Protein AF-A0A8S4GTN6-F1 (afdb_monomer_lite)

Foldseek 3Di:
DLVVLVVVLVVLLVVLVVLVCQCVDPDVVSVVVSLVVLCVQCVPPVSVVVLVVLLVVLVVLLVVLVVVLVVLVVVLVVQDPDPVSVVVSVVSVVVSVSSVVSNVSSVSSNVSSVVSSVSSVVVVVVVVVVVVVVVVVVVVVVVVVVVVVVVVVLVVPDDDDPPPVSVVVVVVVVVVVVVPDDPPVVVVVVVVVVVVVVVVVVVVVVVVVVVVVVVVVVVVVVVVVVVVVVVVVVVVVVVVVVVCVVVVHPPPDDDDD

pLDDT: mean 75.42, std 13.6, range [33.75, 91.38]

Sequence (257 aa):
MVNVVLAPLLGLLTAEGLLAALLCAPIRPLQNLAADFVRGWSRGALGRTVLMMLLGALFVVFVASMYEGSTVRSKAQQTPDTDEGRREALMLLQQEIGIEQGAILSAAAMVMSVVVYSYAGCVRDGRGLRQDVRQLKAERDKLVSELTSSKKSGARAAPNGTAKDGADKAGGFLNSLIGSKAPDDTVKGLKKELEDAKVEKEKAAKSKAQARAEVEAMRSQTKNLASEYDRLLAENSRLIKEIAEIRGTPPADKKGQ

Secondary structure (DSSP, 8-state):
-HHHHHHHHHHHHHHHHHHHHHHH-S-HHHHHHHHHHHHHHHHSHHHHHHHHHHHHHHHHHHHHHHHHHHHHHHHHHHS-SSHHHHHHHHHHHHHHHHHHHHHHHHHHHHHHHHHHHHHHHHHHHHHHHHHHHHHHHHHHHHHHHHHHHHHHHHHTS--S--TTHHHHHHHHHHHHHHHSSS-HHHHHHHHHHHHHHHHHHHHHHHHHHHHHHHHHHHHHHHHHHHHHHHHHHHHHHHHHHHHHHHTTPPP------

Structure (mmCIF, N/CA/C/O backbone):
data_AF-A0A8S4GTN6-F1
#
_entry.id   AF-A0A8S4GTN6-F1
#
loop_
_atom_site.group_PDB
_atom_site.id
_atom_site.type_symbol
_atom_site.label_atom_id
_atom_site.label_alt_id
_atom_site.label_comp_id
_atom_site.label_asym_id
_atom_site.label_entity_id
_atom_site.label_seq_id
_atom_site.pdbx_PDB_ins_code
_atom_site.Cartn_x
_atom_site.Cartn_y
_atom_site.Cartn_z
_atom_site.occupancy
_atom_site.B_iso_or_equiv
_atom_site.auth_seq_id
_atom_site.auth_comp_id
_atom_site.auth_asym_id
_atom_site.auth_atom_id
_atom_site.pdbx_PDB_model_num
ATOM 1 N N . MET A 1 1 ? -1.621 -3.546 27.941 1.00 52.03 1 MET A N 1
ATOM 2 C CA . MET A 1 1 ? -1.036 -4.054 26.677 1.00 52.03 1 MET A CA 1
ATOM 3 C C . MET A 1 1 ? -1.182 -3.085 25.507 1.00 52.03 1 MET A C 1
ATOM 5 O O . MET A 1 1 ? -0.234 -2.989 24.742 1.00 52.03 1 MET A O 1
ATOM 9 N N . VAL A 1 2 ? -2.284 -2.329 25.396 1.00 55.94 2 VAL A N 1
ATOM 10 C CA . VAL A 1 2 ? -2.544 -1.386 24.283 1.00 55.94 2 VAL A CA 1
ATOM 11 C C . VAL A 1 2 ? -1.349 -0.465 23.973 1.00 55.94 2 VAL A C 1
ATOM 13 O O . VAL A 1 2 ? -0.891 -0.430 22.837 1.00 55.94 2 VAL A O 1
ATOM 16 N N . ASN A 1 3 ? -0.735 0.163 24.984 1.00 61.78 3 ASN A N 1
ATOM 17 C CA . ASN A 1 3 ? 0.416 1.061 24.776 1.00 61.78 3 ASN A CA 1
ATOM 18 C C . ASN A 1 3 ? 1.683 0.374 24.230 1.00 61.78 3 ASN A C 1
ATOM 20 O O . ASN A 1 3 ? 2.492 1.028 23.578 1.00 61.78 3 ASN A O 1
ATOM 24 N N . VAL A 1 4 ? 1.861 -0.930 24.475 1.00 73.50 4 VAL A N 1
ATOM 25 C CA . VAL A 1 4 ? 3.057 -1.677 24.037 1.00 73.50 4 VAL A CA 1
ATOM 26 C C . VAL A 1 4 ? 2.996 -1.984 22.539 1.00 73.50 4 VAL A C 1
ATOM 28 O O . VAL A 1 4 ? 4.030 -2.031 21.883 1.00 73.50 4 VAL A O 1
ATOM 31 N N . VAL A 1 5 ? 1.790 -2.143 21.985 1.00 72.38 5 VAL A N 1
ATOM 32 C CA . VAL A 1 5 ? 1.572 -2.414 20.554 1.00 72.38 5 VAL A CA 1
ATOM 33 C C . VAL A 1 5 ? 1.380 -1.115 19.762 1.00 72.38 5 VAL A C 1
ATOM 35 O O . VAL A 1 5 ? 1.795 -1.028 18.608 1.00 72.38 5 VAL A O 1
ATOM 38 N N . LEU A 1 6 ? 0.826 -0.069 20.383 1.00 76.88 6 LEU A N 1
ATOM 39 C CA . LEU A 1 6 ? 0.569 1.206 19.708 1.00 76.88 6 LEU A CA 1
ATOM 40 C C . LEU A 1 6 ? 1.859 1.923 19.278 1.00 76.88 6 LEU A C 1
ATOM 42 O O . LEU A 1 6 ? 1.954 2.405 18.152 1.00 76.88 6 LEU A O 1
ATOM 46 N N . ALA A 1 7 ? 2.861 1.978 20.160 1.00 81.81 7 ALA A N 1
ATOM 47 C CA . ALA A 1 7 ? 4.128 2.660 19.895 1.00 81.81 7 ALA A CA 1
ATOM 48 C C . ALA A 1 7 ? 4.883 2.112 18.662 1.00 81.81 7 ALA A C 1
ATOM 50 O O . ALA A 1 7 ? 5.259 2.914 17.803 1.00 81.81 7 ALA A O 1
ATOM 51 N N . PRO A 1 8 ? 5.082 0.786 18.501 1.00 81.44 8 PRO A N 1
ATOM 52 C CA . PRO A 1 8 ? 5.719 0.249 17.302 1.00 81.44 8 PRO A CA 1
ATOM 53 C C . PRO A 1 8 ? 4.868 0.424 16.038 1.00 81.44 8 PRO A C 1
ATOM 55 O O . PRO A 1 8 ? 5.439 0.668 14.978 1.00 81.44 8 PRO A O 1
ATOM 58 N N . LEU A 1 9 ? 3.531 0.375 16.126 1.00 80.00 9 LEU A N 1
ATOM 59 C CA . LEU A 1 9 ? 2.653 0.657 14.980 1.00 80.00 9 LEU A CA 1
ATOM 60 C C . LEU A 1 9 ? 2.787 2.108 14.500 1.00 80.00 9 LEU A C 1
ATOM 62 O O . LEU A 1 9 ? 2.924 2.346 13.304 1.00 80.00 9 LEU A O 1
ATOM 66 N N . LEU A 1 10 ? 2.812 3.071 15.423 1.00 83.38 10 LEU A N 1
ATOM 67 C CA . LEU A 1 10 ? 3.075 4.482 15.120 1.00 83.38 10 LEU A CA 1
ATOM 68 C C . LEU A 1 10 ? 4.469 4.681 14.511 1.00 83.38 10 LEU A C 1
ATOM 70 O O . LEU A 1 10 ? 4.619 5.399 13.521 1.00 83.38 10 LEU A O 1
ATOM 74 N N . GLY A 1 11 ? 5.486 4.014 15.062 1.00 83.50 11 GLY A N 1
ATOM 75 C CA . GLY A 1 11 ? 6.841 4.010 14.505 1.00 83.50 11 GLY A CA 1
ATOM 76 C C . GLY A 1 11 ? 6.885 3.479 13.069 1.00 83.50 11 GLY A C 1
ATOM 77 O O . GLY A 1 11 ? 7.499 4.091 12.198 1.00 83.50 11 GLY A O 1
ATOM 78 N N . LEU A 1 12 ? 6.175 2.384 12.794 1.00 85.00 12 LEU A N 1
ATOM 79 C CA . LEU A 1 12 ? 6.075 1.823 11.449 1.00 85.00 12 LEU A CA 1
ATOM 80 C C . LEU A 1 12 ? 5.345 2.780 10.495 1.00 85.00 12 LEU A C 1
ATOM 82 O O . LEU A 1 12 ? 5.858 3.085 9.422 1.00 85.00 12 LEU A O 1
ATOM 86 N N . LEU A 1 13 ? 4.195 3.317 10.911 1.00 84.00 13 LEU A N 1
ATOM 87 C CA . LEU A 1 13 ? 3.380 4.221 10.097 1.00 84.00 13 LEU A CA 1
ATOM 88 C C . LEU A 1 13 ? 4.129 5.517 9.756 1.00 84.00 13 LEU A C 1
ATOM 90 O O . LEU A 1 13 ? 4.055 6.011 8.634 1.00 84.00 13 LEU A O 1
ATOM 94 N N . THR A 1 14 ? 4.874 6.071 10.715 1.00 85.31 14 THR A N 1
ATOM 95 C CA . THR A 1 14 ? 5.706 7.265 10.499 1.00 85.31 14 THR A CA 1
ATOM 96 C C . THR A 1 14 ? 6.876 6.986 9.562 1.00 85.31 14 THR A C 1
ATOM 98 O O . THR A 1 14 ? 7.144 7.800 8.678 1.00 85.31 14 THR A O 1
ATOM 101 N N . ALA A 1 15 ? 7.532 5.830 9.691 1.00 84.69 15 ALA A N 1
ATOM 102 C CA . ALA A 1 15 ? 8.582 5.416 8.767 1.00 84.69 15 ALA A CA 1
ATOM 103 C C . ALA A 1 15 ? 8.038 5.241 7.339 1.00 84.69 15 ALA A C 1
ATOM 105 O O . ALA A 1 15 ? 8.636 5.740 6.385 1.00 84.69 15 ALA A O 1
ATOM 106 N N . GLU A 1 16 ? 6.879 4.600 7.185 1.00 84.44 16 GLU A N 1
ATOM 107 C CA . GLU A 1 16 ? 6.213 4.433 5.890 1.00 84.44 16 GLU A CA 1
ATOM 108 C C . GLU A 1 16 ? 5.729 5.757 5.302 1.00 84.44 16 GLU A C 1
ATOM 110 O O . GLU A 1 16 ? 5.913 6.005 4.111 1.00 84.44 16 GLU A O 1
ATOM 115 N N . GLY A 1 17 ? 5.169 6.638 6.132 1.00 82.06 17 GLY A N 1
ATOM 116 C CA . GLY A 1 17 ? 4.760 7.982 5.738 1.00 82.06 17 GLY A CA 1
ATOM 117 C C . GLY A 1 17 ? 5.939 8.826 5.255 1.00 82.06 17 GLY A C 1
ATOM 118 O O . GLY A 1 17 ? 5.843 9.484 4.218 1.00 82.06 17 GLY A O 1
ATOM 119 N N . LEU A 1 18 ? 7.083 8.756 5.943 1.00 87.19 18 LEU A N 1
ATOM 120 C CA . LEU A 1 18 ? 8.318 9.414 5.514 1.00 87.19 18 LEU A CA 1
ATOM 121 C C . LEU A 1 18 ? 8.809 8.848 4.174 1.00 87.19 18 LEU A C 1
ATOM 123 O O . LEU A 1 18 ? 9.184 9.603 3.276 1.00 87.19 18 LEU A O 1
ATOM 127 N N . LEU A 1 19 ? 8.764 7.525 4.009 1.00 85.56 19 LEU A N 1
ATOM 128 C CA . LEU A 1 19 ? 9.149 6.862 2.765 1.00 85.56 19 LEU A CA 1
ATOM 129 C C . LEU A 1 19 ? 8.240 7.271 1.596 1.00 85.56 19 LEU A C 1
ATOM 131 O O . LEU A 1 19 ? 8.728 7.570 0.506 1.00 85.56 19 LEU A O 1
ATOM 135 N N . ALA A 1 20 ? 6.928 7.334 1.831 1.00 83.38 20 ALA A N 1
ATOM 136 C CA . ALA A 1 20 ? 5.941 7.802 0.866 1.00 83.38 20 ALA A CA 1
ATOM 137 C C . ALA A 1 20 ? 6.193 9.267 0.480 1.00 83.38 20 ALA A C 1
ATOM 139 O O . ALA A 1 20 ? 6.218 9.601 -0.705 1.00 83.38 20 ALA A O 1
ATOM 140 N N . ALA A 1 21 ? 6.460 10.134 1.461 1.00 84.25 21 ALA A N 1
ATOM 141 C CA . ALA A 1 21 ? 6.789 11.535 1.222 1.00 84.25 21 ALA A CA 1
ATOM 142 C C . ALA A 1 21 ? 8.065 11.688 0.377 1.00 84.25 21 ALA A C 1
ATOM 144 O O . ALA A 1 21 ? 8.090 12.483 -0.564 1.00 84.25 21 ALA A O 1
ATOM 145 N N . LEU A 1 22 ? 9.101 10.886 0.647 1.00 85.44 22 LEU A N 1
ATOM 146 C CA . LEU A 1 22 ? 10.336 10.870 -0.145 1.00 85.44 22 LEU A CA 1
ATOM 147 C C . LEU A 1 22 ? 10.109 10.371 -1.579 1.00 85.44 22 LEU A C 1
ATOM 149 O O . LEU A 1 22 ? 10.699 10.910 -2.516 1.00 85.44 22 LEU A O 1
ATOM 153 N N . LEU A 1 23 ? 9.232 9.383 -1.776 1.00 82.25 23 LEU A N 1
ATOM 154 C CA . LEU A 1 23 ? 8.839 8.902 -3.105 1.00 82.25 23 LEU A CA 1
ATOM 155 C C . LEU A 1 23 ? 8.025 9.948 -3.887 1.00 82.25 23 LEU A C 1
ATOM 157 O O . LEU A 1 23 ? 8.138 10.034 -5.113 1.00 82.25 23 LEU A O 1
ATOM 161 N N . CYS A 1 24 ? 7.242 10.774 -3.196 1.00 82.88 24 CYS A N 1
ATOM 162 C CA . CYS A 1 24 ? 6.468 11.867 -3.787 1.00 82.88 24 CYS A CA 1
ATOM 163 C C . CYS A 1 24 ? 7.260 13.179 -3.932 1.00 82.88 24 CYS A C 1
ATOM 165 O O . CYS A 1 24 ? 6.777 14.108 -4.578 1.00 82.88 24 CYS A O 1
ATOM 167 N N . ALA A 1 25 ? 8.470 13.272 -3.370 1.00 84.88 25 ALA A N 1
ATOM 168 C CA . ALA A 1 25 ? 9.257 14.500 -3.379 1.00 84.88 25 ALA A CA 1
ATOM 169 C C . ALA A 1 25 ? 9.591 14.955 -4.815 1.00 84.88 25 ALA A C 1
ATOM 171 O O . ALA A 1 25 ? 10.021 14.143 -5.627 1.00 84.88 25 ALA A O 1
ATOM 172 N N . PRO A 1 26 ? 9.514 16.254 -5.153 1.00 80.44 26 PRO A N 1
ATOM 173 C CA . PRO A 1 26 ? 9.811 16.741 -6.508 1.00 80.44 26 PRO A CA 1
ATOM 174 C C . PRO A 1 26 ? 11.299 16.614 -6.897 1.00 80.44 26 PRO A C 1
ATOM 176 O O . PRO A 1 26 ? 11.686 16.838 -8.047 1.00 80.44 26 PRO A O 1
ATOM 179 N N . ILE A 1 27 ? 12.155 16.251 -5.940 1.00 87.88 27 ILE A N 1
ATOM 180 C CA . ILE A 1 27 ? 13.602 16.152 -6.088 1.00 87.88 27 ILE A CA 1
ATOM 181 C C . ILE A 1 27 ? 13.970 14.722 -6.513 1.00 87.88 27 ILE A C 1
ATOM 183 O O . ILE A 1 27 ? 14.009 13.796 -5.703 1.00 87.88 27 ILE A O 1
ATOM 187 N N . ARG A 1 28 ? 14.308 14.549 -7.798 1.00 80.31 28 ARG A N 1
ATOM 188 C CA . ARG A 1 28 ? 14.682 13.253 -8.405 1.00 80.31 28 ARG A CA 1
ATOM 189 C C . ARG A 1 28 ? 15.718 12.426 -7.621 1.00 80.31 28 ARG A C 1
ATOM 191 O O . ARG A 1 28 ? 15.509 11.220 -7.515 1.00 80.31 28 ARG A O 1
ATOM 198 N N . PRO A 1 29 ? 16.829 12.984 -7.093 1.00 84.25 29 PRO A N 1
ATOM 199 C CA . PRO A 1 29 ? 17.787 12.175 -6.338 1.00 84.25 29 PRO A CA 1
ATOM 200 C C . PRO A 1 29 ? 17.199 11.605 -5.039 1.00 84.25 29 PRO A C 1
ATOM 202 O O . PRO A 1 29 ? 17.502 10.463 -4.709 1.00 84.25 29 PRO A O 1
ATOM 205 N N . LEU A 1 30 ? 16.305 12.333 -4.359 1.00 81.38 30 LEU A N 1
ATOM 206 C CA . LEU A 1 30 ? 15.612 11.832 -3.166 1.00 81.38 30 LEU A CA 1
ATOM 207 C C . LEU A 1 30 ? 14.620 10.717 -3.519 1.00 81.38 30 LEU A C 1
ATOM 209 O O . LEU A 1 30 ? 14.621 9.673 -2.869 1.00 81.38 30 LEU A O 1
ATOM 213 N N . GLN A 1 31 ? 13.860 10.878 -4.606 1.00 83.06 31 GLN A N 1
ATOM 214 C CA . GLN A 1 31 ? 12.983 9.814 -5.110 1.00 83.06 31 GLN A CA 1
ATOM 215 C C . GLN A 1 31 ? 13.768 8.553 -5.490 1.00 83.06 31 GLN A C 1
ATOM 217 O O . GLN A 1 31 ? 13.315 7.437 -5.243 1.00 83.06 31 GLN A O 1
ATOM 222 N N . ASN A 1 32 ? 14.952 8.719 -6.092 1.00 80.81 32 ASN A N 1
ATOM 223 C CA . ASN A 1 32 ? 15.814 7.602 -6.470 1.00 80.81 32 ASN A CA 1
ATOM 224 C C . ASN A 1 32 ? 16.337 6.860 -5.240 1.00 80.81 32 ASN A C 1
ATOM 226 O O . ASN A 1 32 ? 16.242 5.637 -5.205 1.00 80.81 32 ASN A O 1
ATOM 230 N N . LEU A 1 33 ? 16.822 7.593 -4.234 1.00 83.44 33 LEU A N 1
ATOM 231 C CA . LEU A 1 33 ? 17.287 7.022 -2.973 1.00 83.44 33 LEU A CA 1
ATOM 232 C C . LEU A 1 33 ? 16.178 6.194 -2.306 1.00 83.44 33 LEU A C 1
ATOM 234 O O . LEU A 1 33 ? 16.406 5.046 -1.934 1.00 83.44 33 LEU A O 1
ATOM 238 N N . ALA A 1 34 ? 14.964 6.744 -2.224 1.00 83.94 34 ALA A N 1
ATOM 239 C CA . ALA A 1 34 ? 13.820 6.053 -1.640 1.00 83.94 34 ALA A CA 1
ATOM 240 C C . ALA A 1 34 ? 13.423 4.802 -2.443 1.00 83.94 34 ALA A C 1
ATOM 242 O O . ALA A 1 34 ? 13.233 3.729 -1.872 1.00 83.94 34 ALA A O 1
ATOM 243 N N . ALA A 1 35 ? 13.358 4.900 -3.774 1.00 81.56 35 ALA A N 1
ATOM 244 C CA . ALA A 1 35 ? 13.025 3.763 -4.630 1.00 81.56 35 ALA A CA 1
ATOM 245 C C . ALA A 1 35 ? 14.087 2.649 -4.573 1.00 81.56 35 ALA A C 1
ATOM 247 O O . ALA A 1 35 ? 13.748 1.465 -4.633 1.00 81.56 35 ALA A O 1
ATOM 248 N N . ASP A 1 36 ? 15.365 3.009 -4.458 1.00 82.75 36 ASP A N 1
ATOM 249 C CA . ASP A 1 36 ? 16.460 2.046 -4.375 1.00 82.75 36 ASP A CA 1
ATOM 250 C C . ASP A 1 36 ? 16.541 1.404 -2.981 1.00 82.75 36 ASP A C 1
ATOM 252 O O . ASP A 1 36 ? 16.781 0.199 -2.892 1.00 82.75 36 ASP A O 1
ATOM 256 N N . PHE A 1 37 ? 16.221 2.145 -1.914 1.00 83.56 37 PHE A N 1
ATOM 257 C CA . PHE A 1 37 ? 16.056 1.605 -0.561 1.00 83.56 37 PHE A CA 1
ATOM 258 C C . PHE A 1 37 ? 14.923 0.568 -0.497 1.00 83.56 37 PHE A C 1
ATOM 260 O O . PHE A 1 37 ? 15.150 -0.577 -0.099 1.00 83.56 37 PHE A O 1
ATOM 267 N N . VAL A 1 38 ? 13.727 0.915 -0.997 1.00 82.38 38 VAL A N 1
ATOM 268 C CA . VAL A 1 38 ? 12.582 -0.016 -1.081 1.00 82.38 38 VAL A CA 1
ATOM 269 C C . VAL A 1 38 ? 12.935 -1.252 -1.905 1.00 82.38 38 VAL A C 1
ATOM 271 O O . VAL A 1 38 ? 12.502 -2.363 -1.599 1.00 82.38 38 VAL A O 1
ATOM 274 N N . ARG A 1 39 ? 13.749 -1.098 -2.954 1.00 74.06 39 ARG A N 1
ATOM 275 C CA . ARG A 1 39 ? 14.211 -2.216 -3.782 1.00 74.06 39 ARG A CA 1
ATOM 276 C C . ARG A 1 39 ? 15.196 -3.121 -3.045 1.00 74.06 39 ARG A C 1
ATOM 278 O O . ARG A 1 39 ? 15.062 -4.340 -3.151 1.00 74.06 39 ARG A O 1
ATOM 285 N N . GLY A 1 40 ? 16.182 -2.539 -2.362 1.00 76.44 40 GLY A N 1
ATOM 286 C CA . GLY A 1 40 ? 17.160 -3.282 -1.565 1.00 76.44 40 GLY A CA 1
ATOM 287 C C . GLY A 1 40 ? 16.459 -4.188 -0.559 1.00 76.44 40 GLY A C 1
ATOM 288 O O . GLY A 1 40 ? 16.823 -5.352 -0.413 1.00 76.44 40 GLY A O 1
ATOM 289 N N . TRP A 1 41 ? 15.364 -3.688 0.012 1.00 76.19 41 TRP A N 1
ATOM 290 C CA . TRP A 1 41 ? 14.503 -4.451 0.900 1.00 76.19 41 TRP A CA 1
ATOM 291 C C . TRP A 1 41 ? 13.625 -5.476 0.152 1.00 76.19 41 TRP A C 1
ATOM 293 O O . TRP A 1 41 ? 13.680 -6.666 0.422 1.00 76.19 41 TRP A O 1
ATOM 303 N N . SER A 1 42 ? 12.844 -5.072 -0.852 1.00 70.38 42 SER A N 1
ATOM 304 C CA . SER A 1 42 ? 11.805 -5.930 -1.465 1.00 70.38 42 SER A CA 1
ATOM 305 C C . SER A 1 42 ? 12.291 -7.033 -2.415 1.00 70.38 42 SER A C 1
ATOM 307 O O . SER A 1 42 ? 11.566 -8.008 -2.638 1.00 70.38 42 SER A O 1
ATOM 309 N N . ARG A 1 43 ? 13.475 -6.896 -3.034 1.00 70.31 43 ARG A N 1
ATOM 310 C CA . ARG A 1 43 ? 13.984 -7.887 -4.009 1.00 70.31 43 ARG A CA 1
ATOM 311 C C . ARG A 1 43 ? 14.822 -8.996 -3.390 1.00 70.31 43 ARG A C 1
ATOM 313 O O . ARG A 1 43 ? 14.949 -10.047 -4.014 1.00 70.31 43 ARG A O 1
ATOM 320 N N . GLY A 1 44 ? 15.380 -8.787 -2.201 1.00 79.00 44 GLY A N 1
ATOM 321 C CA . GLY A 1 44 ? 16.016 -9.873 -1.467 1.00 79.00 44 GLY A CA 1
ATOM 322 C C . GLY A 1 44 ? 14.964 -10.908 -1.073 1.00 79.00 44 GLY A C 1
ATOM 323 O O . GLY A 1 44 ? 13.901 -10.537 -0.578 1.00 79.00 44 GLY A O 1
ATOM 324 N N . ALA A 1 45 ? 15.254 -12.200 -1.255 1.00 78.31 45 ALA A N 1
ATOM 325 C CA . ALA A 1 45 ? 14.392 -13.271 -0.741 1.00 78.31 45 ALA A CA 1
ATOM 326 C C . ALA A 1 45 ? 14.100 -13.064 0.759 1.00 78.31 45 ALA A C 1
ATOM 328 O O . ALA A 1 45 ? 12.964 -13.212 1.204 1.00 78.31 45 ALA A O 1
ATOM 329 N N . LEU A 1 46 ? 15.111 -12.593 1.498 1.00 81.62 46 LEU A N 1
ATOM 330 C CA . LEU A 1 46 ? 14.994 -12.162 2.888 1.00 81.62 46 LEU A CA 1
ATOM 331 C C . LEU A 1 46 ? 13.993 -11.020 3.074 1.00 81.62 46 LEU A C 1
ATOM 333 O O . LEU A 1 46 ? 13.046 -11.177 3.833 1.00 81.62 46 LEU A O 1
ATOM 337 N N . GLY A 1 47 ? 14.141 -9.891 2.382 1.00 80.56 47 GLY A N 1
ATOM 338 C CA . GLY A 1 47 ? 13.281 -8.740 2.660 1.00 80.56 47 GLY A CA 1
ATOM 339 C C . GLY A 1 47 ? 11.849 -8.882 2.131 1.00 80.56 47 GLY A C 1
ATOM 340 O O . GLY A 1 47 ? 10.930 -8.349 2.748 1.00 80.56 47 GLY A O 1
ATOM 341 N N . ARG A 1 48 ? 11.606 -9.702 1.096 1.00 82.56 48 ARG A N 1
ATOM 342 C CA . ARG A 1 48 ? 10.241 -10.143 0.752 1.00 82.56 48 ARG A CA 1
ATOM 343 C C . ARG A 1 48 ? 9.631 -10.995 1.865 1.00 82.56 48 ARG A C 1
ATOM 345 O O . ARG A 1 48 ? 8.468 -10.801 2.200 1.00 82.56 48 ARG A O 1
ATOM 352 N N . THR A 1 49 ? 10.408 -11.913 2.439 1.00 85.31 49 THR A N 1
ATOM 353 C CA . THR A 1 49 ? 9.953 -12.751 3.559 1.00 85.31 49 THR A CA 1
ATOM 354 C C . THR A 1 49 ? 9.648 -11.895 4.785 1.00 85.31 49 THR A C 1
ATOM 356 O O . THR A 1 49 ? 8.584 -12.043 5.371 1.00 85.31 49 THR A O 1
ATOM 359 N N . VAL A 1 50 ? 10.522 -10.939 5.118 1.00 84.62 50 VAL A N 1
ATOM 360 C CA . VAL A 1 50 ? 10.310 -9.984 6.217 1.00 84.62 50 VAL A CA 1
ATOM 361 C C . VAL A 1 50 ? 9.064 -9.136 5.975 1.00 84.62 50 VAL A C 1
ATOM 363 O O . VAL A 1 50 ? 8.255 -8.992 6.881 1.00 84.62 50 VAL A O 1
ATOM 366 N N . LEU A 1 51 ? 8.860 -8.617 4.759 1.00 85.06 51 LEU A N 1
ATOM 367 C CA . LEU A 1 51 ? 7.661 -7.847 4.423 1.00 85.06 51 LEU A CA 1
ATOM 368 C C . LEU A 1 51 ? 6.383 -8.679 4.592 1.00 85.06 51 LEU A C 1
ATOM 370 O O . LEU A 1 51 ? 5.424 -8.210 5.195 1.00 85.06 51 LEU A O 1
ATOM 374 N N . MET A 1 52 ? 6.374 -9.916 4.092 1.00 86.31 52 MET A N 1
ATOM 375 C CA . MET A 1 52 ? 5.223 -10.814 4.225 1.00 86.31 52 MET A CA 1
ATOM 376 C C . MET A 1 52 ? 4.984 -11.232 5.678 1.00 86.31 52 MET A C 1
ATOM 378 O O . MET A 1 52 ? 3.835 -11.315 6.099 1.00 86.31 52 MET A O 1
ATOM 382 N N . MET A 1 53 ? 6.045 -11.440 6.465 1.00 88.62 53 MET A N 1
ATOM 383 C CA . MET A 1 53 ? 5.932 -11.680 7.906 1.00 88.62 53 MET A CA 1
ATOM 384 C C . MET A 1 53 ? 5.363 -10.466 8.639 1.00 88.62 53 MET A C 1
ATOM 386 O O . MET A 1 53 ? 4.492 -10.640 9.483 1.00 88.62 53 MET A O 1
ATOM 390 N N . LEU A 1 54 ? 5.811 -9.251 8.312 1.00 86.81 54 LEU A N 1
ATOM 391 C CA . LEU A 1 54 ? 5.282 -8.021 8.904 1.00 86.81 54 LEU A CA 1
ATOM 392 C C . LEU A 1 54 ? 3.808 -7.823 8.543 1.00 86.81 54 LEU A C 1
ATOM 394 O O . LEU A 1 54 ? 3.006 -7.572 9.433 1.00 86.81 54 LEU A O 1
ATOM 398 N N . LEU A 1 55 ? 3.431 -8.010 7.275 1.00 88.62 55 LEU A N 1
ATOM 399 C CA . LEU A 1 55 ? 2.030 -7.961 6.841 1.00 88.62 55 LEU A CA 1
ATOM 400 C C . LEU A 1 55 ? 1.183 -9.031 7.538 1.00 88.62 55 LEU A C 1
ATOM 402 O O . LEU A 1 55 ? 0.090 -8.733 8.008 1.00 88.62 55 LEU A O 1
ATOM 406 N N . GLY A 1 56 ? 1.695 -10.258 7.660 1.00 89.12 56 GLY A N 1
ATOM 407 C CA . GLY A 1 56 ? 1.032 -11.333 8.395 1.00 89.12 56 GLY A CA 1
ATOM 408 C C . GLY A 1 56 ? 0.863 -11.009 9.881 1.00 89.12 56 GLY A C 1
ATOM 409 O O . GLY A 1 56 ? -0.216 -11.204 10.431 1.00 89.12 56 GLY A O 1
ATOM 410 N N . ALA A 1 57 ? 1.891 -10.454 10.525 1.00 87.06 57 ALA A N 1
ATOM 411 C CA . ALA A 1 57 ? 1.830 -10.028 11.919 1.00 87.06 57 ALA A CA 1
ATOM 412 C C . ALA A 1 57 ? 0.819 -8.890 12.119 1.00 87.06 57 ALA A C 1
ATOM 414 O O . ALA A 1 57 ? 0.001 -8.954 13.034 1.00 87.06 57 ALA A O 1
ATOM 415 N N . LEU A 1 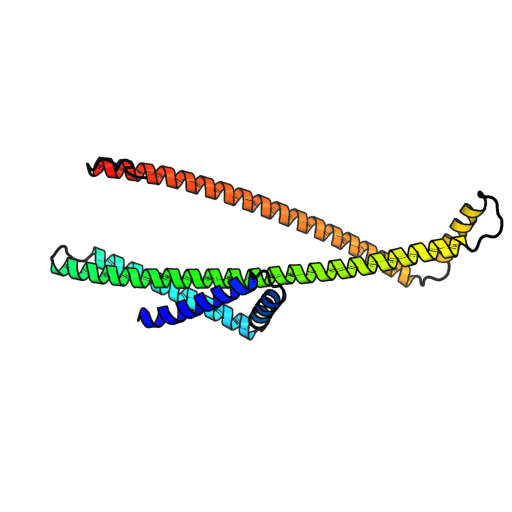58 ? 0.819 -7.887 11.235 1.00 88.00 58 LEU A N 1
ATOM 416 C CA . LEU A 1 58 ? -0.167 -6.807 11.243 1.00 88.00 58 LEU A CA 1
ATOM 417 C C . LEU A 1 58 ? -1.587 -7.348 11.049 1.00 88.00 58 LEU A C 1
ATOM 419 O O . LEU A 1 58 ? -2.498 -6.915 11.749 1.00 88.00 58 LEU A O 1
ATOM 423 N N . PHE A 1 59 ? -1.773 -8.319 10.153 1.00 90.62 59 PHE A N 1
ATOM 424 C CA . PHE A 1 59 ? -3.064 -8.964 9.928 1.00 90.62 59 PHE A CA 1
ATOM 425 C C . PHE A 1 59 ? -3.554 -9.720 11.166 1.00 90.62 59 PHE A C 1
ATOM 427 O O . PHE A 1 59 ? -4.714 -9.586 11.547 1.00 90.62 59 PHE A O 1
ATOM 434 N N . VAL A 1 60 ? -2.673 -10.463 11.839 1.00 90.62 60 VAL A N 1
ATOM 435 C CA . VAL A 1 60 ? -3.015 -11.144 13.096 1.00 90.62 60 VAL A CA 1
ATOM 436 C C . VAL A 1 60 ? -3.398 -10.133 14.176 1.00 90.62 60 VAL A C 1
ATOM 438 O O . VAL A 1 60 ? -4.410 -10.331 14.842 1.00 90.62 60 VAL A O 1
ATOM 441 N N . VAL A 1 61 ? -2.648 -9.034 14.321 1.00 87.81 61 VAL A N 1
ATOM 442 C CA . VAL A 1 61 ? -2.981 -7.956 15.270 1.00 87.81 61 VAL A CA 1
ATOM 443 C C . VAL A 1 61 ? -4.342 -7.346 14.940 1.00 87.81 61 VAL A C 1
ATOM 445 O O . VAL A 1 61 ? -5.166 -7.192 15.834 1.00 87.81 61 VAL A O 1
ATOM 448 N N . PHE A 1 62 ? -4.614 -7.072 13.665 1.00 89.75 62 PHE A N 1
ATOM 449 C CA . PHE A 1 62 ? -5.898 -6.546 13.210 1.00 89.75 62 PHE A CA 1
ATOM 450 C C . PHE A 1 62 ? -7.064 -7.477 13.565 1.00 89.75 62 PHE A C 1
ATOM 452 O O . PHE A 1 62 ? -8.038 -7.042 14.178 1.00 89.75 62 PHE A O 1
ATOM 459 N N . VAL A 1 63 ? -6.960 -8.766 13.226 1.00 90.88 63 VAL A N 1
ATOM 460 C CA . VAL A 1 63 ? -8.009 -9.756 13.517 1.00 90.88 63 VAL A CA 1
ATOM 461 C C . VAL A 1 63 ? -8.191 -9.936 15.025 1.00 90.88 63 VAL A C 1
ATOM 463 O O . VAL A 1 63 ? -9.327 -9.988 15.494 1.00 90.88 63 VAL A O 1
ATOM 466 N N . ALA A 1 64 ? -7.098 -9.978 15.791 1.00 88.50 64 ALA A N 1
ATOM 467 C CA . ALA A 1 64 ? -7.150 -10.068 17.247 1.00 88.50 64 ALA A CA 1
ATOM 468 C C . ALA A 1 64 ? -7.853 -8.849 17.861 1.00 88.50 64 ALA A C 1
ATOM 470 O O . ALA A 1 64 ? -8.737 -9.021 18.694 1.00 88.50 64 ALA A O 1
ATOM 471 N N . SER A 1 65 ? -7.539 -7.632 17.403 1.00 87.56 65 SER A N 1
ATOM 472 C CA . SER A 1 65 ? -8.212 -6.411 17.860 1.00 87.56 65 SER A CA 1
ATOM 473 C C . SER A 1 65 ? -9.696 -6.392 17.484 1.00 87.56 65 SER A C 1
ATOM 475 O O . SER A 1 65 ? -10.529 -6.051 18.316 1.00 87.56 65 SER A O 1
ATOM 477 N N . MET A 1 66 ? -10.063 -6.820 16.273 1.00 87.69 66 MET A N 1
ATOM 478 C CA . MET A 1 66 ? -11.474 -6.929 15.875 1.00 87.69 66 MET A CA 1
ATOM 479 C C . MET A 1 66 ? -12.238 -7.941 16.742 1.00 87.69 66 MET A C 1
ATOM 481 O O . MET A 1 66 ? -13.364 -7.674 17.169 1.00 87.69 66 MET A O 1
ATOM 485 N N . TYR A 1 67 ? -11.619 -9.087 17.037 1.00 89.75 67 TYR A N 1
ATOM 486 C CA . TYR A 1 67 ? -12.203 -10.106 17.905 1.00 89.75 67 TYR A CA 1
ATOM 487 C C . TYR A 1 67 ? -12.360 -9.598 19.344 1.00 89.75 67 TYR A C 1
ATOM 489 O O . TYR A 1 67 ? -13.464 -9.636 19.888 1.00 89.75 67 TYR A O 1
ATOM 497 N N . GLU A 1 68 ? -11.301 -9.046 19.942 1.00 87.75 68 GLU A N 1
ATOM 498 C CA . GLU A 1 68 ? -11.346 -8.484 21.295 1.00 87.75 68 GLU A CA 1
ATOM 499 C C . GLU A 1 68 ? -12.378 -7.356 21.406 1.00 87.75 68 GLU A C 1
ATOM 501 O O . GLU A 1 68 ? -13.199 -7.377 22.325 1.00 87.75 68 GLU A O 1
ATOM 506 N N . GLY A 1 69 ? -12.418 -6.436 20.438 1.00 85.88 69 GLY A N 1
ATOM 507 C CA . GLY A 1 69 ? -13.394 -5.347 20.397 1.00 85.88 69 GLY A CA 1
ATOM 508 C C . GLY A 1 69 ? -14.834 -5.863 20.400 1.00 85.88 69 GLY A C 1
ATOM 509 O O . GLY A 1 69 ? -15.658 -5.394 21.185 1.00 85.88 69 GLY A O 1
ATOM 510 N N . SER A 1 70 ? -15.123 -6.909 19.616 1.00 85.69 70 SER A N 1
ATOM 511 C CA . SER A 1 70 ? -16.454 -7.533 19.595 1.00 85.69 70 SER A CA 1
ATOM 512 C C . SER A 1 70 ? -16.849 -8.133 20.952 1.00 85.69 70 SER A C 1
ATOM 514 O O . SER A 1 70 ? -17.985 -7.957 21.397 1.00 85.69 70 SER A O 1
ATOM 516 N N . THR A 1 71 ? -15.903 -8.768 21.655 1.00 88.12 71 THR A N 1
ATOM 517 C CA . THR A 1 71 ? -16.154 -9.365 22.976 1.00 88.12 71 THR A CA 1
ATOM 518 C C . THR A 1 71 ? -16.316 -8.325 24.085 1.00 88.12 71 THR A C 1
ATOM 520 O O . THR A 1 71 ? -17.116 -8.519 25.004 1.00 88.12 71 THR A O 1
ATOM 523 N N . VAL A 1 72 ? -15.584 -7.210 24.014 1.00 86.94 72 VAL A N 1
ATOM 524 C CA . VAL A 1 72 ? -15.717 -6.098 24.967 1.00 86.94 72 VAL A CA 1
ATOM 525 C C . VAL A 1 72 ? -17.066 -5.412 24.772 1.00 86.94 72 VAL A C 1
ATOM 527 O O . VAL A 1 72 ? -17.793 -5.229 25.749 1.00 86.94 72 VAL A O 1
ATOM 530 N N . ARG A 1 73 ? -17.462 -5.151 23.519 1.00 84.38 73 ARG A N 1
ATOM 531 C CA . ARG A 1 73 ? -18.775 -4.585 23.191 1.00 84.38 73 ARG A CA 1
ATOM 532 C C . ARG A 1 73 ? -19.918 -5.471 23.687 1.00 84.38 73 ARG A C 1
ATOM 534 O O . ARG A 1 73 ? -20.862 -4.965 24.289 1.00 84.38 73 ARG A O 1
ATOM 541 N N . SER A 1 74 ? -19.831 -6.792 23.498 1.00 85.94 74 SER A N 1
ATOM 542 C CA . SER A 1 74 ? -20.869 -7.703 24.000 1.00 85.94 74 SER A CA 1
ATOM 543 C C . SER A 1 74 ? -20.967 -7.695 25.528 1.00 85.94 74 SER A C 1
ATOM 545 O O . SER A 1 74 ? -22.068 -7.771 26.065 1.00 85.94 74 SER A O 1
ATOM 547 N N . LYS A 1 75 ? -19.837 -7.562 26.238 1.00 85.44 75 LYS A N 1
ATOM 548 C CA . LYS A 1 75 ? -19.824 -7.458 27.707 1.00 85.44 75 LYS A CA 1
ATOM 549 C C . LYS A 1 75 ? -20.420 -6.138 28.193 1.00 85.44 75 LYS A C 1
ATOM 551 O O . LYS A 1 75 ? -21.230 -6.157 29.110 1.00 85.44 75 LYS A O 1
ATOM 556 N N . ALA A 1 76 ? -20.095 -5.025 27.535 1.00 82.06 76 ALA A N 1
ATOM 557 C CA . ALA A 1 76 ? -20.646 -3.707 27.857 1.00 82.06 76 ALA A CA 1
ATOM 558 C C . ALA A 1 76 ? -22.169 -3.613 27.619 1.00 82.06 76 ALA A C 1
ATOM 560 O O . ALA A 1 76 ? -22.856 -2.821 28.258 1.00 82.06 76 ALA A O 1
ATOM 561 N N . GLN A 1 77 ? -22.722 -4.431 26.719 1.00 84.31 77 GLN A N 1
ATOM 562 C CA . GLN A 1 77 ? -24.172 -4.524 26.502 1.00 84.31 77 GLN A CA 1
ATOM 563 C C . GLN A 1 77 ? -24.891 -5.403 27.534 1.00 84.31 77 GLN A C 1
ATOM 565 O O . GLN A 1 77 ? -26.095 -5.258 27.721 1.00 84.31 77 GLN A O 1
ATOM 570 N N . GLN A 1 78 ? -24.174 -6.323 28.185 1.00 86.44 78 GLN A N 1
ATOM 571 C CA . GLN A 1 78 ? -24.724 -7.235 29.194 1.00 86.44 78 GLN A CA 1
ATOM 572 C C . GLN A 1 78 ? -24.619 -6.683 30.621 1.00 86.44 78 GLN A C 1
ATOM 574 O O . GLN A 1 78 ? -25.206 -7.257 31.539 1.00 86.44 78 GLN A O 1
ATOM 579 N N . THR A 1 79 ? -23.885 -5.586 30.824 1.00 83.44 79 THR A N 1
ATOM 580 C CA . THR A 1 79 ? -23.766 -4.931 32.129 1.00 83.44 79 THR A CA 1
ATOM 581 C C . THR A 1 79 ? -25.128 -4.410 32.610 1.00 83.44 79 THR A C 1
ATOM 583 O O . THR A 1 79 ? -25.820 -3.724 31.854 1.00 83.44 79 THR A O 1
ATOM 586 N N . PRO A 1 80 ? -25.537 -4.731 33.851 1.00 80.56 80 PRO A N 1
ATOM 587 C CA . PRO A 1 80 ? -26.827 -4.319 34.395 1.00 80.56 80 PRO A CA 1
ATOM 588 C C . PRO A 1 80 ? -26.908 -2.794 34.563 1.00 80.56 80 PRO A C 1
ATOM 590 O O . PRO A 1 80 ? -25.903 -2.139 34.833 1.00 80.56 80 PRO A O 1
ATOM 593 N N . ASP A 1 81 ? -28.116 -2.228 34.447 1.00 81.56 81 ASP A N 1
ATOM 594 C CA . ASP A 1 81 ? -28.370 -0.782 34.582 1.00 81.56 81 ASP A CA 1
ATOM 595 C C . ASP A 1 81 ? -28.401 -0.352 36.062 1.00 81.56 81 ASP A C 1
ATOM 597 O O . ASP A 1 81 ? -29.406 0.107 36.600 1.00 81.56 81 ASP A O 1
ATOM 601 N N . THR A 1 82 ? -27.285 -0.580 36.751 1.00 88.00 82 THR A N 1
ATOM 602 C CA . THR A 1 82 ? -26.996 -0.086 38.101 1.00 88.00 82 THR A CA 1
ATOM 603 C C . THR A 1 82 ? -25.915 0.992 38.021 1.00 88.00 82 THR A C 1
ATOM 605 O O . THR A 1 82 ? -25.153 1.044 37.057 1.00 88.00 82 THR A O 1
ATOM 608 N N . ASP A 1 83 ? -25.798 1.860 39.029 1.00 82.00 83 ASP A N 1
ATOM 609 C CA . ASP A 1 83 ? -24.753 2.901 39.035 1.00 82.00 83 ASP A CA 1
ATOM 610 C C . ASP A 1 83 ? -23.327 2.315 38.992 1.00 82.00 83 ASP A C 1
ATOM 612 O O . ASP A 1 83 ? -22.423 2.905 38.394 1.00 82.00 83 ASP A O 1
ATOM 616 N N . GLU A 1 84 ? -23.127 1.125 39.566 1.00 83.56 84 GLU A N 1
ATOM 617 C CA . GLU A 1 84 ? -21.879 0.362 39.441 1.00 83.56 84 GLU A CA 1
ATOM 618 C C . GLU A 1 84 ? -21.709 -0.228 38.035 1.00 83.56 84 GLU A C 1
ATOM 620 O O . GLU A 1 84 ? -20.644 -0.068 37.436 1.00 83.56 84 GLU A O 1
ATOM 625 N N . GLY A 1 85 ? -22.769 -0.804 37.458 1.00 79.38 85 GLY A N 1
ATOM 626 C CA . GLY A 1 85 ? -22.755 -1.338 36.095 1.00 79.38 85 GLY A CA 1
ATOM 627 C C . GLY A 1 85 ? -22.510 -0.265 35.030 1.00 79.38 85 GLY A C 1
ATOM 628 O O . GLY A 1 85 ? -21.800 -0.511 34.059 1.00 79.38 85 GLY A O 1
ATOM 629 N N . ARG A 1 86 ? -22.983 0.970 35.243 1.00 81.12 86 ARG A N 1
ATOM 630 C CA . ARG A 1 86 ? -22.682 2.123 34.375 1.00 81.12 86 ARG A CA 1
ATOM 631 C C . ARG A 1 86 ? -21.210 2.521 34.421 1.00 81.12 86 ARG A C 1
ATOM 633 O O . ARG A 1 86 ? -20.636 2.845 33.383 1.00 81.12 86 ARG A O 1
ATOM 640 N N . ARG A 1 87 ? -20.577 2.492 35.600 1.00 84.12 87 ARG A N 1
ATOM 641 C CA . ARG A 1 87 ? -19.130 2.750 35.726 1.00 84.12 87 ARG A CA 1
ATOM 642 C C . ARG A 1 87 ? -18.308 1.658 35.047 1.00 84.12 87 ARG A C 1
ATOM 644 O O . ARG A 1 87 ? -1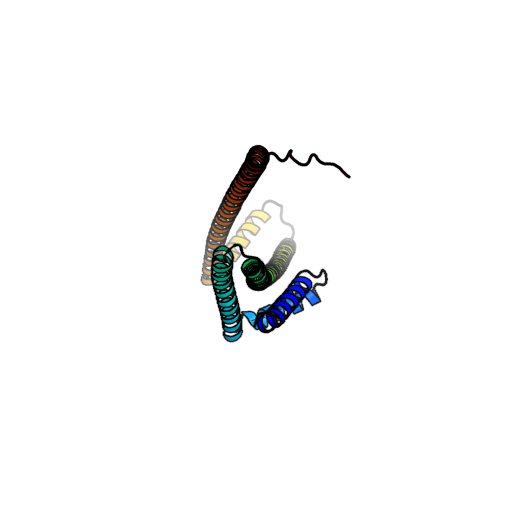7.329 1.971 34.372 1.00 84.12 87 ARG A O 1
ATOM 651 N N . GLU A 1 88 ? -18.720 0.403 35.190 1.00 83.69 88 GLU A N 1
ATOM 652 C CA . GLU A 1 88 ? -18.074 -0.735 34.536 1.00 83.69 88 GLU A CA 1
ATOM 653 C C . GLU A 1 88 ? -18.225 -0.671 33.007 1.00 83.69 88 GLU A C 1
ATOM 655 O O . GLU A 1 88 ? -17.234 -0.787 32.284 1.00 83.69 88 GLU A O 1
ATOM 660 N N . ALA A 1 89 ? -19.423 -0.352 32.507 1.00 81.31 89 ALA A N 1
ATOM 661 C CA . ALA A 1 89 ? -19.685 -0.153 31.083 1.00 81.31 89 ALA A CA 1
ATOM 662 C C . ALA A 1 89 ? -18.852 0.994 30.483 1.00 81.31 89 ALA A C 1
ATOM 664 O O . ALA A 1 89 ? -18.321 0.857 29.382 1.00 81.31 89 ALA A O 1
ATOM 665 N N . LEU A 1 90 ? -18.677 2.108 31.208 1.00 83.56 90 LEU A N 1
ATOM 666 C CA . LEU A 1 90 ? -17.821 3.218 30.771 1.00 83.56 90 LEU A CA 1
ATOM 667 C C . LEU A 1 90 ? -16.343 2.816 30.669 1.00 83.56 90 LEU A C 1
ATOM 669 O O . LEU A 1 90 ? -15.673 3.204 29.711 1.00 83.56 90 LEU A O 1
ATOM 673 N N . MET A 1 91 ? -15.833 2.016 31.612 1.00 86.44 91 MET A N 1
ATOM 674 C CA . MET A 1 91 ? -14.461 1.502 31.530 1.00 86.44 91 MET A CA 1
ATOM 675 C C . MET A 1 91 ? -14.280 0.537 30.352 1.00 86.44 91 MET A C 1
ATOM 677 O O . MET A 1 91 ? -13.269 0.614 29.650 1.00 86.44 91 MET A O 1
ATOM 681 N N . LEU A 1 92 ? -15.273 -0.317 30.081 1.00 85.19 92 LEU A N 1
ATOM 682 C CA . LEU A 1 92 ? -15.272 -1.211 28.919 1.00 85.19 92 LEU A CA 1
ATOM 683 C C . LEU A 1 92 ? -15.326 -0.435 27.595 1.00 85.19 92 LEU A C 1
ATOM 685 O O . LEU A 1 92 ? -14.568 -0.752 26.683 1.00 85.19 92 LEU A O 1
ATOM 689 N N . LEU A 1 93 ? -16.137 0.622 27.503 1.00 82.50 93 LEU A N 1
ATOM 690 C CA . LEU A 1 93 ? -16.184 1.515 26.336 1.00 82.50 93 LEU A CA 1
ATOM 691 C C . LEU A 1 93 ? -14.846 2.228 26.099 1.00 82.50 93 LEU A C 1
ATOM 693 O O . LEU A 1 93 ? -14.384 2.337 24.966 1.00 82.50 93 LEU A O 1
ATOM 697 N N . GLN A 1 94 ? -14.178 2.687 27.160 1.00 86.19 94 GLN A N 1
ATOM 698 C CA . GLN A 1 94 ? -12.855 3.299 27.030 1.00 86.19 94 GLN A CA 1
ATOM 699 C C . GLN A 1 94 ? -11.801 2.285 26.554 1.00 86.19 94 GLN A C 1
ATOM 701 O O . GLN A 1 94 ? -10.915 2.629 25.767 1.00 86.19 94 GLN A O 1
ATOM 706 N N . GLN A 1 95 ? -11.913 1.029 26.990 1.00 86.00 95 GLN A N 1
ATOM 707 C CA . GLN A 1 95 ? -11.080 -0.064 26.497 1.00 86.00 95 GLN A CA 1
ATOM 708 C C . GLN A 1 95 ? -11.381 -0.398 25.025 1.00 86.00 95 GLN A C 1
ATOM 710 O O . GLN A 1 95 ? -10.444 -0.609 24.255 1.00 86.00 95 GLN A O 1
ATOM 715 N N . GLU A 1 96 ? -12.653 -0.397 24.622 1.00 85.06 96 GLU A N 1
ATOM 716 C CA . GLU A 1 96 ? -13.098 -0.616 23.239 1.00 85.06 96 GLU A CA 1
ATOM 717 C C . GLU A 1 96 ? -12.484 0.413 22.284 1.00 85.06 96 GLU A C 1
ATOM 719 O O . GLU A 1 96 ? -11.896 0.025 21.277 1.00 85.06 96 GLU A O 1
ATOM 724 N N . ILE A 1 97 ? -12.497 1.701 22.650 1.00 83.19 97 ILE A N 1
ATOM 725 C CA . ILE A 1 97 ? -11.866 2.770 21.856 1.00 83.19 97 ILE A CA 1
ATOM 726 C C . ILE A 1 97 ? -10.375 2.480 21.625 1.00 83.19 97 ILE A C 1
ATOM 728 O O . ILE A 1 97 ? -9.872 2.642 20.513 1.00 83.19 97 ILE A O 1
ATOM 732 N N . GLY A 1 98 ? -9.653 2.031 22.656 1.00 82.06 98 GLY A N 1
ATOM 733 C CA . GLY A 1 98 ? -8.232 1.692 22.531 1.00 82.06 98 GLY A CA 1
ATOM 734 C C . GLY A 1 98 ? -7.973 0.497 21.606 1.00 82.06 98 GLY A C 1
ATOM 735 O O . GLY A 1 98 ? -6.980 0.481 20.876 1.00 82.06 98 GLY A O 1
ATOM 736 N N . ILE A 1 99 ? -8.873 -0.488 21.607 1.00 85.38 99 ILE A N 1
ATOM 737 C CA . ILE A 1 99 ? -8.792 -1.670 20.740 1.00 85.38 99 ILE A CA 1
ATOM 738 C C . ILE A 1 99 ? -9.127 -1.302 19.286 1.00 85.38 99 ILE A C 1
ATOM 740 O O . ILE A 1 99 ? -8.382 -1.672 18.375 1.00 85.38 99 ILE A O 1
ATOM 744 N N . GLU A 1 100 ? -10.192 -0.527 19.058 1.00 85.62 100 GLU A N 1
ATOM 745 C CA . GLU A 1 100 ? -10.582 -0.052 17.725 1.00 85.62 100 GLU A CA 1
ATOM 746 C C . GLU A 1 100 ? -9.478 0.807 17.092 1.00 85.62 100 GLU A C 1
ATOM 748 O O . GLU A 1 100 ? -9.144 0.626 15.920 1.00 85.62 100 GLU A O 1
ATOM 753 N N . GLN A 1 101 ? -8.827 1.679 17.871 1.00 83.75 101 GLN A N 1
ATOM 754 C CA . GLN A 1 101 ? -7.669 2.445 17.400 1.00 83.75 101 GLN A CA 1
ATOM 755 C C . GLN A 1 101 ? -6.513 1.539 16.950 1.00 83.75 101 GLN A C 1
ATOM 757 O O . GLN A 1 101 ? -5.897 1.805 15.917 1.00 83.75 101 GLN A O 1
ATOM 762 N N . GLY A 1 102 ? -6.235 0.451 17.676 1.00 81.12 102 GLY A N 1
ATOM 763 C CA . GLY A 1 102 ? -5.226 -0.540 17.289 1.00 81.12 102 GLY A CA 1
ATOM 764 C C . GLY A 1 102 ? -5.563 -1.263 15.979 1.00 81.12 102 GLY A C 1
ATOM 765 O O . GLY A 1 102 ? -4.692 -1.430 15.116 1.00 81.12 102 GLY A O 1
ATOM 766 N N . ALA A 1 103 ? -6.833 -1.627 15.781 1.00 85.44 103 ALA A N 1
ATOM 767 C CA . ALA A 1 103 ? -7.314 -2.220 14.532 1.00 85.44 103 ALA A CA 1
ATOM 768 C C . ALA A 1 103 ? -7.177 -1.240 13.353 1.00 85.44 103 ALA A C 1
ATOM 770 O O . ALA A 1 103 ? -6.651 -1.592 12.298 1.00 85.44 103 ALA A O 1
ATOM 771 N N . ILE A 1 104 ? -7.574 0.021 13.537 1.00 87.50 104 ILE A N 1
ATOM 772 C CA . ILE A 1 104 ? -7.468 1.048 12.493 1.00 87.50 104 ILE A CA 1
ATOM 773 C C . ILE A 1 104 ? -6.001 1.312 12.131 1.00 87.50 104 ILE A C 1
ATOM 775 O O . ILE A 1 104 ? -5.662 1.366 10.950 1.00 87.50 104 ILE A O 1
ATOM 779 N N . LEU A 1 105 ? -5.116 1.438 13.124 1.00 84.62 105 LEU A N 1
ATOM 780 C CA . LEU A 1 105 ? -3.687 1.677 12.899 1.00 84.62 105 LEU A CA 1
ATOM 781 C C . LEU A 1 105 ? -3.007 0.510 12.176 1.00 84.62 105 LEU A C 1
ATOM 783 O O . LEU A 1 105 ? -2.221 0.737 11.257 1.00 84.62 105 LEU A O 1
ATOM 787 N N . SER A 1 106 ? -3.317 -0.732 12.554 1.00 86.31 106 SER A N 1
ATOM 788 C CA . SER A 1 106 ? -2.774 -1.920 11.879 1.00 86.31 106 SER A CA 1
ATOM 789 C C . SER A 1 106 ? -3.288 -2.052 10.442 1.00 86.31 106 SER A C 1
ATOM 791 O O . SER A 1 106 ? -2.497 -2.331 9.540 1.00 86.31 106 SER A O 1
ATOM 793 N N . ALA A 1 107 ? -4.571 -1.772 10.193 1.00 86.62 107 ALA A N 1
ATOM 794 C CA . ALA A 1 107 ? -5.132 -1.715 8.843 1.00 86.62 107 ALA A CA 1
ATOM 795 C C . ALA A 1 107 ? -4.484 -0.610 7.991 1.00 86.62 107 ALA A C 1
ATOM 797 O O . ALA A 1 107 ? -4.083 -0.860 6.853 1.00 86.62 107 ALA A O 1
ATOM 798 N N . ALA A 1 108 ? -4.327 0.593 8.549 1.00 84.25 108 ALA A N 1
ATOM 799 C CA . ALA A 1 108 ? -3.682 1.714 7.871 1.00 84.25 108 ALA A CA 1
ATOM 800 C C . ALA A 1 108 ? -2.223 1.400 7.510 1.00 84.25 108 ALA A C 1
ATOM 802 O O . ALA A 1 108 ? -1.813 1.664 6.381 1.00 84.25 108 ALA A O 1
ATOM 803 N N . ALA A 1 109 ? -1.471 0.781 8.426 1.00 85.38 109 ALA A N 1
ATOM 804 C CA . ALA A 1 109 ? -0.109 0.319 8.174 1.00 85.38 109 ALA A CA 1
ATOM 805 C C . ALA A 1 109 ? -0.057 -0.693 7.020 1.00 85.38 109 ALA A C 1
ATOM 807 O O . ALA A 1 109 ? 0.701 -0.505 6.079 1.00 85.38 109 ALA A O 1
ATOM 808 N N . MET A 1 110 ? -0.926 -1.712 7.013 1.00 87.62 110 MET A N 1
ATOM 809 C CA . MET A 1 110 ? -0.961 -2.689 5.914 1.00 87.62 110 MET A CA 1
ATOM 810 C C . MET A 1 110 ? -1.224 -2.035 4.550 1.00 87.62 110 MET A C 1
ATOM 812 O O . MET A 1 110 ? -0.540 -2.341 3.571 1.00 87.62 110 MET A O 1
ATOM 816 N N . VAL A 1 111 ? -2.199 -1.123 4.476 1.00 87.38 111 VAL A N 1
ATOM 817 C CA . VAL A 1 111 ? -2.526 -0.410 3.231 1.00 87.38 111 VAL A CA 1
ATOM 818 C C . VAL A 1 111 ? -1.356 0.466 2.786 1.00 87.38 111 VAL A C 1
ATOM 820 O O . VAL A 1 111 ? -0.986 0.439 1.610 1.00 87.38 111 VAL A O 1
ATOM 823 N N . MET A 1 112 ? -0.743 1.204 3.712 1.00 84.56 112 MET A N 1
ATOM 824 C CA . MET A 1 112 ? 0.410 2.054 3.423 1.00 84.56 112 MET A CA 1
ATOM 825 C C . MET A 1 112 ? 1.604 1.243 2.925 1.00 84.56 112 MET A C 1
ATOM 827 O O . MET A 1 112 ? 2.163 1.604 1.887 1.00 84.56 112 MET A O 1
ATOM 831 N N . SER A 1 113 ? 1.932 0.109 3.556 1.00 84.25 113 SER A N 1
ATOM 832 C CA . SER A 1 113 ? 2.944 -0.817 3.041 1.00 84.25 113 SER A CA 1
ATOM 833 C C . SER A 1 113 ? 2.626 -1.199 1.589 1.00 84.25 113 SER A C 1
ATOM 835 O O . SER A 1 113 ? 3.434 -0.993 0.686 1.00 84.25 113 SER A O 1
ATOM 837 N N . VAL A 1 114 ? 1.424 -1.702 1.298 1.00 84.88 114 VAL A N 1
ATOM 838 C CA . VAL A 1 114 ? 1.085 -2.160 -0.062 1.00 84.88 114 VAL A CA 1
ATOM 839 C C . VAL A 1 114 ? 1.208 -1.031 -1.092 1.00 84.88 114 VAL A C 1
ATOM 841 O O . VAL A 1 114 ? 1.798 -1.234 -2.161 1.00 84.88 114 VAL A O 1
ATOM 844 N N . VAL A 1 115 ? 0.708 0.165 -0.775 1.00 83.19 115 VAL A N 1
ATOM 845 C CA . VAL A 1 115 ? 0.756 1.330 -1.671 1.00 83.19 115 VAL A CA 1
ATOM 846 C C . VAL A 1 115 ? 2.193 1.785 -1.913 1.00 83.19 115 VAL A C 1
ATOM 848 O O . VAL A 1 115 ? 2.586 1.967 -3.066 1.00 83.19 115 VAL A O 1
ATOM 851 N N . VAL A 1 116 ? 3.000 1.927 -0.860 1.00 83.31 116 VAL A N 1
ATOM 852 C CA . VAL A 1 116 ? 4.393 2.390 -0.950 1.00 83.31 116 VAL A CA 1
ATOM 853 C C . VAL A 1 116 ? 5.237 1.434 -1.791 1.00 83.31 116 VAL A C 1
ATOM 855 O O . VAL A 1 116 ? 5.960 1.870 -2.693 1.00 83.31 116 VAL A O 1
ATOM 858 N N . TYR A 1 117 ? 5.114 0.128 -1.550 1.00 82.00 117 TYR A N 1
ATOM 859 C CA . TYR A 1 117 ? 5.864 -0.876 -2.302 1.00 82.00 117 TYR A CA 1
ATOM 860 C C . TYR A 1 117 ? 5.403 -0.961 -3.767 1.00 82.00 117 TYR A C 1
ATOM 862 O O . TYR A 1 117 ? 6.245 -1.056 -4.666 1.00 82.00 117 TYR A O 1
ATOM 870 N N . SER A 1 118 ? 4.096 -0.851 -4.032 1.00 81.25 118 SER A N 1
ATOM 871 C CA . SER A 1 118 ? 3.555 -0.832 -5.401 1.00 81.25 118 SER A CA 1
ATOM 872 C C . SER A 1 118 ? 4.005 0.413 -6.171 1.00 81.25 118 SER A C 1
ATOM 874 O O . SER A 1 118 ? 4.492 0.313 -7.299 1.00 81.25 118 SER A O 1
ATOM 876 N N . TYR A 1 119 ? 3.928 1.589 -5.542 1.00 79.50 119 TYR A N 1
ATOM 877 C CA . TYR A 1 119 ? 4.334 2.857 -6.143 1.00 79.50 119 TYR A CA 1
ATOM 878 C C . TYR A 1 119 ? 5.835 2.893 -6.456 1.00 79.50 119 TYR A C 1
ATOM 880 O O . TYR A 1 119 ? 6.232 3.297 -7.552 1.00 79.50 119 TYR A O 1
ATOM 888 N N . ALA A 1 120 ? 6.682 2.398 -5.546 1.00 77.00 120 ALA A N 1
ATOM 889 C CA . ALA A 1 120 ? 8.117 2.259 -5.794 1.00 77.00 120 ALA A CA 1
ATOM 890 C C . ALA A 1 120 ? 8.416 1.359 -7.013 1.00 77.00 120 ALA A C 1
ATOM 892 O O . ALA A 1 120 ? 9.340 1.646 -7.785 1.00 77.00 120 ALA A O 1
ATOM 893 N N . GLY A 1 121 ? 7.608 0.311 -7.223 1.00 75.88 121 GLY A N 1
ATOM 894 C CA . GLY A 1 121 ? 7.619 -0.509 -8.437 1.00 75.88 121 GLY A CA 1
ATOM 895 C C . GLY A 1 121 ? 7.307 0.310 -9.692 1.00 75.88 121 GLY A C 1
ATOM 896 O O . GLY A 1 121 ? 8.137 0.390 -10.600 1.00 75.88 121 GLY A O 1
ATOM 897 N N . CYS A 1 122 ? 6.172 1.015 -9.707 1.00 77.06 122 CYS A N 1
ATOM 898 C CA . CYS A 1 122 ? 5.739 1.828 -10.849 1.00 77.06 122 CYS A CA 1
ATOM 899 C C . CYS A 1 122 ? 6.743 2.930 -11.233 1.00 77.06 122 CYS A C 1
ATOM 901 O O . CYS A 1 122 ? 7.031 3.129 -12.417 1.00 77.06 122 CYS A O 1
ATOM 903 N N . VAL A 1 123 ? 7.319 3.639 -10.252 1.00 76.38 123 VAL A N 1
ATOM 904 C CA . VAL A 1 123 ? 8.329 4.690 -10.496 1.00 76.38 123 VAL A CA 1
ATOM 905 C C . VAL A 1 123 ? 9.533 4.121 -11.248 1.00 76.38 123 VAL A C 1
ATOM 907 O O . VAL A 1 123 ? 10.110 4.778 -12.123 1.00 76.38 123 VAL A O 1
ATOM 910 N N . ARG A 1 124 ? 9.915 2.884 -10.933 1.00 69.69 124 ARG A N 1
ATOM 911 C CA . ARG A 1 124 ? 11.033 2.188 -11.560 1.00 69.69 124 ARG A CA 1
ATOM 912 C C . ARG A 1 124 ? 10.689 1.651 -12.944 1.00 69.69 124 ARG A C 1
ATOM 914 O O . ARG A 1 124 ? 11.498 1.851 -13.845 1.00 69.69 124 ARG A O 1
ATOM 921 N N . ASP A 1 125 ? 9.536 1.026 -13.132 1.00 75.38 125 ASP A N 1
ATOM 922 C CA . ASP A 1 125 ? 9.139 0.528 -14.454 1.00 75.38 125 ASP A CA 1
ATOM 923 C C . ASP A 1 125 ? 9.025 1.693 -15.439 1.00 75.38 125 ASP A C 1
ATOM 925 O O . ASP A 1 125 ? 9.563 1.638 -16.543 1.00 75.38 125 ASP A O 1
ATOM 929 N N . GLY A 1 126 ? 8.511 2.838 -14.978 1.00 71.69 126 GLY A N 1
ATOM 930 C CA . GLY A 1 126 ? 8.573 4.087 -15.731 1.00 71.69 126 GLY A CA 1
ATOM 931 C C . GLY A 1 126 ? 10.002 4.584 -16.008 1.00 71.69 126 GLY A C 1
ATOM 932 O O . GLY A 1 126 ? 10.228 5.265 -17.007 1.00 71.69 126 GLY A O 1
ATOM 933 N N . ARG A 1 127 ? 11.000 4.296 -15.155 1.00 69.81 127 ARG A N 1
ATOM 934 C CA . ARG A 1 127 ? 12.425 4.590 -15.435 1.00 69.81 127 ARG A CA 1
ATOM 935 C C . ARG A 1 127 ? 12.996 3.651 -16.501 1.00 69.81 127 ARG A C 1
ATOM 937 O O . ARG A 1 127 ? 13.630 4.165 -17.418 1.00 69.81 127 ARG A O 1
ATOM 944 N N . GLY A 1 128 ? 12.743 2.344 -16.402 1.00 74.12 128 GLY A N 1
ATOM 945 C CA . GLY A 1 128 ? 13.167 1.354 -17.401 1.00 74.12 128 GLY A CA 1
ATOM 946 C C . GLY A 1 128 ? 12.626 1.711 -18.780 1.00 74.12 128 GLY A C 1
ATOM 947 O O . GLY A 1 128 ? 13.398 1.995 -19.688 1.00 74.12 128 GLY A O 1
ATOM 948 N N . LEU A 1 129 ? 11.312 1.930 -18.868 1.00 70.56 129 LEU A N 1
ATOM 949 C CA . LEU A 1 129 ? 10.658 2.336 -20.111 1.00 70.56 129 LEU A CA 1
ATOM 950 C C . LEU A 1 129 ? 11.257 3.622 -20.706 1.00 70.56 129 LEU A C 1
ATOM 952 O O . LEU A 1 129 ? 11.406 3.756 -21.916 1.00 70.56 129 LEU A O 1
ATOM 956 N N . ARG A 1 130 ? 11.623 4.598 -19.861 1.00 78.00 130 ARG A N 1
ATOM 957 C CA . ARG A 1 130 ? 12.263 5.845 -20.313 1.00 78.00 130 ARG A CA 1
ATOM 958 C C . ARG A 1 130 ? 13.689 5.634 -20.817 1.00 78.00 130 ARG A C 1
ATOM 960 O O . ARG A 1 130 ? 14.111 6.377 -21.701 1.00 78.00 130 ARG A O 1
ATOM 967 N N . GLN A 1 131 ? 14.438 4.693 -20.247 1.00 76.25 131 GLN A N 1
ATOM 968 C CA . GLN A 1 131 ? 15.769 4.334 -20.735 1.00 76.25 131 GLN A CA 1
ATOM 969 C C . GLN A 1 131 ? 15.671 3.598 -22.069 1.00 76.25 131 GLN A C 1
ATOM 971 O O . GLN A 1 131 ? 16.345 4.007 -23.012 1.00 76.25 131 GLN A O 1
ATOM 976 N N . ASP A 1 132 ? 14.757 2.639 -22.184 1.00 77.50 132 ASP A N 1
ATOM 977 C CA . ASP A 1 132 ? 14.522 1.883 -23.416 1.00 77.50 132 ASP A CA 1
ATOM 978 C C . ASP A 1 132 ? 14.100 2.820 -24.554 1.00 77.50 132 ASP A C 1
ATOM 980 O O . ASP A 1 132 ? 14.669 2.797 -25.642 1.00 77.50 132 ASP A O 1
ATOM 984 N N . VAL A 1 133 ? 13.189 3.763 -24.282 1.00 80.25 133 VAL A N 1
ATOM 985 C CA . VAL A 1 133 ? 12.798 4.796 -25.256 1.00 80.25 133 VAL A CA 1
ATOM 986 C C . VAL A 1 133 ? 13.986 5.668 -25.678 1.00 80.25 133 VAL A C 1
ATOM 988 O O . VAL A 1 133 ? 14.069 6.061 -26.841 1.00 80.25 133 VAL A O 1
ATOM 991 N N . ARG A 1 134 ? 14.919 5.992 -24.771 1.00 82.69 134 ARG A N 1
ATOM 992 C CA . ARG A 1 134 ? 16.128 6.759 -25.126 1.00 82.69 134 ARG A CA 1
ATOM 993 C C . ARG A 1 134 ? 17.086 5.945 -25.989 1.00 82.69 134 ARG A C 1
ATOM 995 O O . ARG A 1 134 ? 17.634 6.510 -26.931 1.00 82.69 134 ARG A O 1
ATOM 1002 N N . GLN A 1 135 ? 17.269 4.663 -25.687 1.00 84.06 135 GLN A N 1
ATOM 1003 C CA . GLN A 1 135 ? 18.109 3.763 -26.478 1.00 84.06 135 GLN A CA 1
ATOM 1004 C C . GLN A 1 135 ? 17.533 3.580 -27.882 1.00 84.06 135 GLN A C 1
ATOM 1006 O O . GLN A 1 135 ? 18.219 3.877 -28.855 1.00 84.06 135 GLN A O 1
ATOM 1011 N N . LEU A 1 136 ? 16.241 3.263 -27.987 1.00 83.12 136 LEU A N 1
ATOM 1012 C CA . LEU A 1 136 ? 15.540 3.153 -29.270 1.00 83.12 136 LEU A CA 1
ATOM 1013 C C . LEU A 1 136 ? 15.604 4.455 -30.078 1.00 83.12 136 LEU A C 1
ATOM 1015 O O . LEU A 1 136 ? 15.737 4.437 -31.301 1.00 83.12 136 LEU A O 1
ATOM 1019 N N . LYS A 1 137 ? 15.538 5.614 -29.411 1.00 85.06 137 LYS A N 1
ATOM 1020 C CA . LYS A 1 137 ? 15.694 6.912 -30.077 1.00 85.06 137 LYS A CA 1
ATOM 1021 C C . LYS A 1 137 ? 17.115 7.111 -30.617 1.00 85.06 137 LYS A C 1
ATOM 1023 O O . LYS A 1 137 ? 17.257 7.589 -31.739 1.00 85.06 137 LYS A O 1
ATOM 1028 N N . ALA A 1 138 ? 18.137 6.729 -29.852 1.00 86.06 138 ALA A N 1
ATOM 1029 C CA . ALA A 1 138 ? 19.532 6.804 -30.279 1.00 86.06 138 ALA A CA 1
ATOM 1030 C C . ALA A 1 138 ? 19.831 5.847 -31.446 1.00 86.06 138 ALA A C 1
ATOM 1032 O O . ALA A 1 138 ? 20.485 6.245 -32.407 1.00 86.06 138 ALA A O 1
ATOM 1033 N N . GLU A 1 139 ? 19.304 4.622 -31.408 1.00 84.19 139 GLU A N 1
ATOM 1034 C CA . GLU A 1 139 ? 19.414 3.652 -32.505 1.00 84.19 139 GLU A CA 1
ATOM 1035 C C . GLU A 1 139 ? 18.729 4.151 -33.773 1.00 84.19 139 GLU A C 1
ATOM 1037 O O . GLU A 1 139 ? 19.320 4.120 -34.852 1.00 84.19 139 GLU A O 1
ATOM 1042 N N . ARG A 1 140 ? 17.514 4.697 -33.647 1.00 85.94 140 ARG A N 1
ATOM 1043 C CA . ARG A 1 140 ? 16.822 5.347 -34.762 1.00 85.94 140 ARG A CA 1
ATOM 1044 C C . ARG A 1 140 ? 17.668 6.475 -35.353 1.00 85.94 140 ARG A C 1
ATOM 1046 O O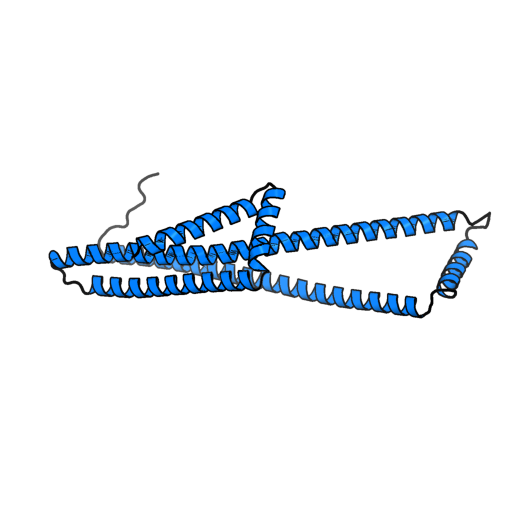 . ARG A 1 140 ? 17.796 6.549 -36.570 1.00 85.94 140 ARG A O 1
ATOM 1053 N N . ASP A 1 141 ? 18.227 7.356 -34.526 1.00 85.06 141 ASP A N 1
ATOM 1054 C CA . ASP A 1 141 ? 19.022 8.494 -35.008 1.00 85.06 141 ASP A CA 1
ATOM 1055 C C . ASP A 1 141 ? 20.303 8.029 -35.714 1.00 85.06 141 ASP A C 1
ATOM 1057 O O . ASP A 1 141 ? 20.648 8.554 -36.777 1.00 85.06 141 ASP A O 1
ATOM 1061 N N . LYS A 1 142 ? 20.946 6.978 -35.192 1.00 88.50 142 LYS A N 1
ATOM 1062 C CA . LYS A 1 142 ? 22.074 6.306 -35.841 1.00 88.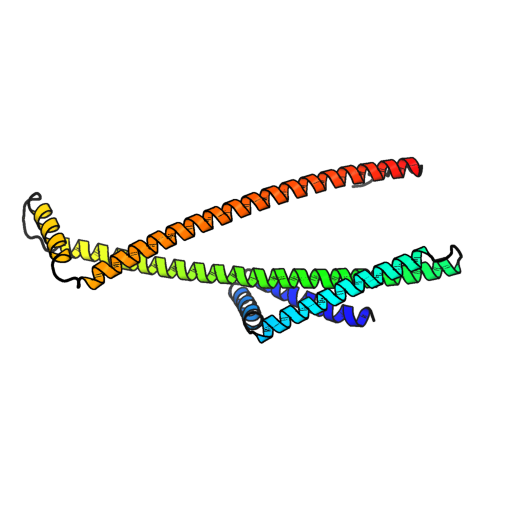50 142 LYS A CA 1
ATOM 1063 C C . LYS A 1 142 ? 21.682 5.749 -37.213 1.00 88.50 142 LYS A C 1
ATOM 1065 O O . LYS A 1 142 ? 22.307 6.119 -38.205 1.00 88.50 142 LYS A O 1
ATOM 1070 N N . LEU A 1 143 ? 20.610 4.961 -37.301 1.00 80.44 143 LEU A N 1
ATOM 1071 C CA . LEU A 1 143 ? 20.125 4.392 -38.565 1.00 80.44 143 LEU A CA 1
ATOM 1072 C C . LEU A 1 143 ? 19.734 5.476 -39.579 1.00 80.44 143 LEU A C 1
ATOM 1074 O O . LEU A 1 143 ? 20.057 5.372 -40.760 1.00 80.44 143 LEU A O 1
ATOM 1078 N N . VAL A 1 144 ? 19.086 6.556 -39.135 1.00 84.88 144 VAL A N 1
ATOM 1079 C CA . VAL A 1 144 ? 18.745 7.695 -40.002 1.00 84.88 144 VAL A CA 1
ATOM 1080 C C . VAL A 1 144 ? 20.008 8.372 -40.541 1.00 84.88 144 VAL A C 1
ATOM 1082 O O . VAL A 1 144 ? 20.052 8.714 -41.727 1.00 84.88 144 VAL A O 1
ATOM 1085 N N . SER A 1 145 ? 21.043 8.538 -39.710 1.00 81.12 145 SER A N 1
ATOM 1086 C CA . SER A 1 145 ? 22.333 9.104 -40.129 1.00 81.12 145 SER A CA 1
ATOM 1087 C C . SER A 1 145 ? 23.080 8.215 -41.134 1.00 81.12 145 SER A C 1
ATOM 1089 O O . SER A 1 145 ? 23.640 8.721 -42.108 1.00 81.12 145 SER A O 1
ATOM 1091 N N . GLU A 1 146 ? 23.027 6.893 -40.964 1.00 78.75 146 GLU A N 1
ATOM 1092 C CA . GLU A 1 146 ? 23.606 5.916 -41.894 1.00 78.75 146 GLU A CA 1
ATOM 1093 C C . GLU A 1 146 ? 22.864 5.924 -43.239 1.00 78.75 146 GLU A C 1
ATOM 1095 O O . GLU A 1 146 ? 23.474 5.908 -44.309 1.00 78.75 146 GLU A O 1
ATOM 1100 N N . LEU A 1 147 ? 21.538 6.054 -43.212 1.00 72.56 147 LEU A N 1
ATOM 1101 C CA . LEU A 1 147 ? 20.717 6.102 -44.422 1.00 72.56 147 LEU A CA 1
ATOM 1102 C C . LEU A 1 147 ? 20.912 7.419 -45.193 1.00 72.56 147 LEU A C 1
ATOM 1104 O O . LEU A 1 147 ? 20.968 7.432 -46.425 1.00 72.56 147 LEU A O 1
ATOM 1108 N N . THR A 1 148 ? 21.071 8.544 -44.489 1.00 75.69 148 THR A N 1
ATOM 1109 C CA . THR A 1 148 ? 21.386 9.834 -45.126 1.00 75.69 148 THR A CA 1
ATOM 1110 C C . THR A 1 148 ? 22.818 9.906 -45.653 1.00 75.69 148 THR A C 1
ATOM 1112 O O . THR A 1 148 ? 23.031 10.510 -46.707 1.00 75.69 148 THR A O 1
ATOM 1115 N N . SER A 1 149 ? 23.795 9.282 -44.989 1.00 74.00 149 SER A N 1
ATOM 1116 C CA . SER A 1 149 ? 25.171 9.208 -45.497 1.00 74.00 149 SER A CA 1
ATOM 1117 C C . SER A 1 149 ? 25.286 8.277 -46.710 1.00 74.00 149 SER A C 1
ATOM 1119 O O . SER A 1 149 ? 25.918 8.662 -47.693 1.00 74.00 149 SER A O 1
ATOM 1121 N N . SER A 1 150 ? 24.579 7.141 -46.714 1.00 67.38 150 SER A N 1
ATOM 1122 C CA . SER A 1 150 ? 24.462 6.230 -47.865 1.00 67.38 150 SER A CA 1
ATOM 1123 C C . SER A 1 150 ? 23.808 6.899 -49.086 1.00 67.38 150 SER A C 1
ATOM 1125 O O . SER A 1 150 ? 24.301 6.790 -50.209 1.00 67.38 150 SER A O 1
ATOM 1127 N N . LYS A 1 151 ? 22.752 7.704 -48.884 1.00 63.91 151 LYS A N 1
ATOM 1128 C CA . LYS A 1 151 ? 22.163 8.513 -49.970 1.00 63.91 151 LYS A CA 1
ATOM 1129 C C . LYS A 1 151 ? 23.134 9.561 -50.524 1.00 63.91 151 LYS A C 1
ATOM 1131 O O . LYS A 1 151 ? 23.151 9.798 -51.730 1.00 63.91 151 LYS A O 1
ATOM 1136 N N . LYS A 1 152 ? 23.951 10.188 -49.670 1.00 60.97 152 LYS A N 1
ATOM 1137 C CA . LYS A 1 152 ? 24.953 11.182 -50.098 1.00 60.97 152 LYS A CA 1
ATOM 1138 C C . LYS A 1 152 ? 26.146 10.552 -50.824 1.00 60.97 152 LYS A C 1
ATOM 1140 O O . LYS A 1 152 ? 26.651 11.166 -51.760 1.00 60.97 152 LYS A O 1
ATOM 1145 N N . SER A 1 153 ? 26.591 9.357 -50.434 1.00 56.53 153 SER A N 1
ATOM 1146 C CA . SER A 1 153 ? 27.670 8.641 -51.131 1.00 56.53 153 SER A CA 1
ATOM 1147 C C . SER A 1 153 ? 27.208 8.056 -52.469 1.00 56.53 153 SER A C 1
ATOM 1149 O O . SER A 1 153 ? 27.951 8.142 -53.443 1.00 56.53 153 SER A O 1
ATOM 1151 N N . GLY A 1 154 ? 25.961 7.579 -52.565 1.00 52.03 154 GLY A N 1
ATOM 1152 C CA . GLY A 1 154 ? 25.350 7.166 -53.834 1.00 52.03 154 GLY A CA 1
ATOM 1153 C C . GLY A 1 154 ? 25.170 8.318 -54.832 1.00 52.03 154 GLY A C 1
ATOM 1154 O O . GLY A 1 154 ? 25.374 8.138 -56.028 1.00 52.03 154 GLY A O 1
ATOM 1155 N N . ALA A 1 155 ? 24.878 9.532 -54.351 1.00 49.34 155 ALA A N 1
ATOM 1156 C CA . ALA A 1 155 ? 24.758 10.722 -55.199 1.00 49.34 155 ALA A CA 1
ATOM 1157 C C . ALA A 1 155 ? 26.105 11.248 -55.741 1.00 49.34 155 ALA A C 1
ATOM 1159 O O . ALA A 1 155 ? 26.120 12.008 -56.706 1.00 49.34 155 ALA A O 1
ATOM 1160 N N . ARG A 1 156 ? 27.243 10.857 -55.145 1.00 46.38 156 ARG A N 1
ATOM 1161 C CA . ARG A 1 156 ? 28.590 11.299 -55.560 1.00 46.38 156 ARG A CA 1
ATOM 1162 C C . ARG A 1 156 ? 29.256 10.386 -56.599 1.00 46.38 156 ARG A C 1
ATOM 1164 O O . ARG A 1 156 ? 30.320 10.738 -57.094 1.00 46.38 156 ARG A O 1
ATOM 1171 N N . ALA A 1 157 ? 28.642 9.248 -56.934 1.00 44.34 157 ALA A N 1
ATOM 1172 C CA . ALA A 1 157 ? 29.188 8.236 -57.845 1.00 44.34 157 ALA A CA 1
ATOM 1173 C C . ALA A 1 157 ? 28.599 8.272 -59.274 1.00 44.34 157 ALA A C 1
ATOM 1175 O O . ALA A 1 157 ? 28.791 7.326 -60.034 1.00 44.34 157 ALA A O 1
ATOM 1176 N N . ALA A 1 158 ? 27.896 9.341 -59.663 1.00 40.78 158 ALA A N 1
ATOM 1177 C CA . ALA A 1 158 ? 27.354 9.492 -61.014 1.00 40.78 158 ALA A CA 1
ATOM 1178 C C . ALA A 1 158 ? 28.021 10.668 -61.756 1.00 40.78 158 ALA A C 1
ATOM 1180 O O . ALA A 1 158 ? 27.650 11.819 -61.520 1.00 40.78 158 ALA A O 1
ATOM 1181 N N . PRO A 1 159 ? 28.988 10.422 -62.661 1.00 50.22 159 PRO A N 1
ATOM 1182 C CA . PRO A 1 159 ? 29.369 11.399 -63.668 1.00 50.22 159 PRO A CA 1
ATOM 1183 C C . PRO A 1 159 ? 28.354 11.343 -64.821 1.00 50.22 159 PRO A C 1
ATOM 1185 O O . PRO A 1 159 ? 28.080 10.271 -65.351 1.00 50.22 159 PRO A O 1
ATOM 1188 N N . ASN A 1 160 ? 27.788 12.500 -65.177 1.00 48.31 160 ASN A N 1
ATOM 1189 C CA . ASN A 1 160 ? 27.090 12.804 -66.434 1.00 48.31 160 ASN A CA 1
ATOM 1190 C C . ASN A 1 160 ? 26.350 11.638 -67.123 1.00 48.31 160 ASN A C 1
ATOM 1192 O O . ASN A 1 160 ? 26.861 11.024 -68.056 1.00 48.31 160 ASN A O 1
ATOM 1196 N N . GLY A 1 161 ? 25.097 11.399 -66.735 1.00 42.25 161 GLY A N 1
ATOM 1197 C CA . GLY A 1 161 ? 24.182 10.526 -67.469 1.00 42.25 161 GLY A CA 1
ATOM 1198 C C . GLY A 1 161 ? 22.750 11.022 -67.322 1.00 42.25 161 GLY A C 1
ATOM 1199 O O . GLY A 1 161 ? 22.318 11.351 -66.219 1.00 42.25 161 GLY A O 1
ATOM 1200 N N . THR A 1 162 ? 22.034 11.135 -68.439 1.00 43.88 162 THR A N 1
ATOM 1201 C CA . THR A 1 162 ? 20.655 11.640 -68.483 1.00 43.88 162 THR A CA 1
ATOM 1202 C C . THR A 1 162 ? 19.727 10.865 -67.536 1.00 43.88 162 THR A C 1
ATOM 1204 O O . THR A 1 162 ? 19.873 9.658 -67.345 1.00 43.88 162 THR A O 1
ATOM 1207 N N . ALA A 1 163 ? 18.765 11.571 -66.933 1.00 47.28 163 ALA A N 1
ATOM 1208 C CA . ALA A 1 163 ? 17.954 11.139 -65.786 1.00 47.28 163 ALA A CA 1
ATOM 1209 C C . ALA A 1 163 ? 17.097 9.867 -65.983 1.00 47.28 163 ALA A C 1
ATOM 1211 O O . ALA A 1 163 ? 16.431 9.437 -65.044 1.00 47.28 163 ALA A O 1
ATOM 1212 N N . LYS A 1 164 ? 17.112 9.254 -67.172 1.00 44.44 164 LYS A N 1
ATOM 1213 C CA . LYS A 1 164 ? 16.374 8.024 -67.481 1.00 44.44 164 LYS A CA 1
ATOM 1214 C C . LYS A 1 164 ? 17.214 6.754 -67.275 1.00 44.44 164 LYS A C 1
ATOM 1216 O O . LYS A 1 164 ? 16.672 5.761 -66.813 1.00 44.44 164 LYS A O 1
ATOM 1221 N N . ASP A 1 165 ? 18.535 6.817 -67.465 1.00 44.97 165 ASP A N 1
ATOM 1222 C CA . ASP A 1 165 ? 19.429 5.651 -67.311 1.00 44.97 165 ASP A CA 1
ATOM 1223 C C . ASP A 1 165 ? 19.907 5.426 -65.862 1.00 44.97 165 ASP A C 1
ATOM 1225 O O . ASP A 1 165 ? 20.401 4.352 -65.507 1.00 44.97 165 ASP A O 1
ATOM 1229 N N . GLY A 1 166 ? 19.774 6.442 -65.002 1.00 47.09 166 GLY A N 1
ATOM 1230 C CA . GLY A 1 166 ? 20.192 6.382 -63.598 1.00 47.09 166 GLY A CA 1
ATOM 1231 C C . GLY A 1 166 ? 19.255 5.567 -62.699 1.00 47.09 166 GLY A C 1
ATOM 1232 O O . GLY A 1 166 ? 19.718 4.955 -61.739 1.00 47.09 166 GLY A O 1
ATOM 1233 N N . ALA A 1 167 ? 17.956 5.515 -63.014 1.00 47.91 167 ALA A N 1
ATOM 1234 C CA . ALA A 1 167 ? 16.967 4.775 -62.226 1.00 47.91 167 ALA A CA 1
ATOM 1235 C C . ALA A 1 167 ? 17.100 3.254 -62.421 1.00 47.91 167 ALA A C 1
ATOM 1237 O O . ALA A 1 167 ? 17.107 2.507 -61.440 1.00 47.91 167 ALA A O 1
ATOM 1238 N N . ASP A 1 168 ? 17.322 2.809 -63.660 1.00 48.38 168 ASP A N 1
ATOM 1239 C CA . ASP A 1 168 ? 17.459 1.386 -63.988 1.00 48.38 168 ASP A CA 1
ATOM 1240 C C . ASP A 1 168 ? 18.795 0.808 -63.494 1.00 48.38 168 ASP A C 1
ATOM 1242 O O . ASP A 1 168 ? 18.854 -0.326 -63.011 1.00 48.38 168 ASP A O 1
ATOM 1246 N N . LYS A 1 169 ? 19.872 1.608 -63.496 1.00 50.94 169 LYS A N 1
ATOM 1247 C CA . LYS A 1 169 ? 21.171 1.189 -62.940 1.00 50.94 169 LYS A CA 1
ATOM 1248 C C . LYS A 1 169 ? 21.228 1.257 -61.412 1.00 50.94 169 LYS A C 1
ATOM 1250 O O . LYS A 1 169 ? 21.843 0.380 -60.814 1.00 50.94 169 LYS A O 1
ATOM 1255 N N . ALA A 1 170 ? 20.563 2.216 -60.761 1.00 49.53 170 ALA A N 1
ATOM 1256 C CA . ALA A 1 170 ? 20.454 2.242 -59.296 1.00 49.53 170 ALA A CA 1
ATOM 1257 C C . ALA A 1 170 ? 19.575 1.093 -58.763 1.00 49.53 170 ALA A C 1
ATOM 1259 O O . ALA A 1 170 ? 19.914 0.482 -57.747 1.00 49.53 170 ALA A O 1
ATOM 1260 N N . GLY A 1 171 ? 18.502 0.746 -59.486 1.00 48.53 171 GLY A N 1
ATOM 1261 C CA . GLY A 1 171 ? 17.691 -0.445 -59.222 1.00 48.53 171 GLY A CA 1
ATOM 1262 C C . GLY A 1 171 ? 18.482 -1.742 -59.416 1.00 48.53 171 GLY A C 1
ATOM 1263 O O . GLY A 1 171 ? 18.455 -2.611 -58.546 1.00 48.53 171 GLY A O 1
ATOM 1264 N N . GLY A 1 1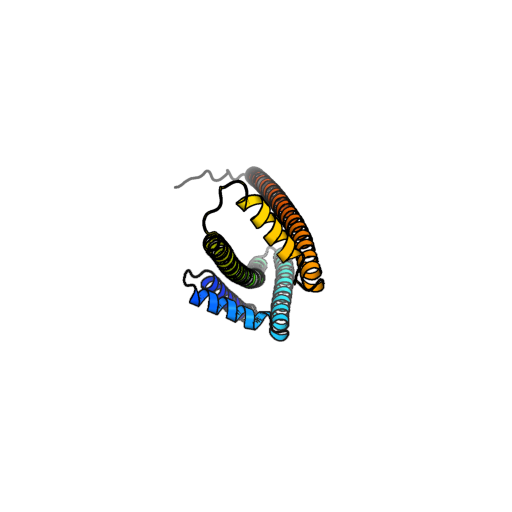72 ? 19.269 -1.844 -60.493 1.00 49.47 172 GLY A N 1
ATOM 1265 C CA . GLY A 1 172 ? 20.150 -2.987 -60.754 1.00 49.47 172 GLY A CA 1
ATOM 1266 C C . GLY A 1 172 ? 21.292 -3.142 -59.744 1.00 49.47 172 GLY A C 1
ATOM 1267 O O . GLY A 1 172 ? 21.635 -4.264 -59.378 1.00 49.47 172 GLY A O 1
ATOM 1268 N N . PHE A 1 173 ? 21.849 -2.041 -59.230 1.00 54.22 173 PHE A N 1
ATOM 1269 C CA . PHE A 1 173 ? 22.924 -2.078 -58.232 1.00 54.22 173 PHE A CA 1
ATOM 1270 C C . PHE A 1 173 ? 22.410 -2.447 -56.834 1.00 54.22 173 PHE A C 1
ATOM 1272 O O . PHE A 1 173 ? 23.071 -3.207 -56.137 1.00 54.22 173 PHE A O 1
ATOM 1279 N N . LEU A 1 174 ? 21.211 -1.993 -56.441 1.00 54.41 174 LEU A N 1
ATOM 1280 C CA . LEU A 1 174 ? 20.556 -2.440 -55.204 1.00 54.41 174 LEU A CA 1
ATOM 1281 C C . LEU A 1 174 ? 20.142 -3.915 -55.283 1.00 54.41 174 LEU A C 1
ATOM 1283 O O . LEU A 1 174 ? 20.341 -4.648 -54.319 1.00 54.41 174 LEU A O 1
ATOM 1287 N N . ASN A 1 175 ? 19.645 -4.377 -56.435 1.00 49.69 175 ASN A N 1
ATOM 1288 C CA . ASN A 1 175 ? 19.294 -5.786 -56.627 1.00 49.69 175 ASN A CA 1
ATOM 1289 C C . ASN A 1 175 ? 20.544 -6.688 -56.711 1.00 49.69 175 ASN A C 1
ATOM 1291 O O . ASN A 1 175 ? 20.529 -7.820 -56.240 1.00 49.69 175 ASN A O 1
ATOM 1295 N N . SER A 1 176 ? 21.658 -6.161 -57.230 1.00 48.47 176 SER A N 1
ATOM 1296 C CA . SER A 1 176 ? 22.970 -6.820 -57.227 1.00 48.47 176 SER A CA 1
ATOM 1297 C C . SER A 1 176 ? 23.637 -6.811 -55.844 1.00 48.47 176 SER A C 1
ATOM 1299 O O . SER A 1 176 ? 24.278 -7.793 -55.490 1.00 48.47 176 SER A O 1
ATOM 1301 N N . LEU A 1 177 ? 23.446 -5.781 -55.006 1.00 50.88 177 LEU A N 1
ATOM 1302 C CA . LEU A 1 177 ? 23.928 -5.778 -53.612 1.00 50.88 177 LEU A CA 1
ATOM 1303 C C . LEU A 1 177 ? 23.105 -6.699 -52.700 1.00 50.88 177 LEU A C 1
ATOM 1305 O O . LEU A 1 177 ? 23.646 -7.283 -51.768 1.00 50.88 177 LEU A O 1
ATOM 1309 N N . ILE A 1 178 ? 21.805 -6.844 -52.971 1.00 51.88 178 ILE A N 1
ATOM 1310 C CA . ILE A 1 178 ? 20.946 -7.830 -52.300 1.00 51.88 178 ILE A CA 1
ATOM 1311 C C . ILE A 1 178 ? 21.266 -9.250 -52.808 1.00 51.88 178 ILE A C 1
ATOM 1313 O O . ILE A 1 178 ? 21.177 -10.205 -52.041 1.00 51.88 178 ILE A O 1
ATOM 1317 N N . GLY A 1 179 ? 21.679 -9.391 -54.074 1.00 46.53 179 GLY A N 1
ATOM 1318 C CA . GLY A 1 179 ? 22.044 -10.667 -54.699 1.00 46.53 179 GLY A CA 1
ATOM 1319 C C . GLY A 1 179 ? 23.510 -11.094 -54.546 1.00 46.53 179 GLY A C 1
ATOM 1320 O O . GLY A 1 179 ? 23.825 -12.257 -54.778 1.00 46.53 179 GLY A O 1
ATOM 1321 N N . SER A 1 180 ? 24.423 -10.201 -54.153 1.00 52.53 180 SER A N 1
ATOM 1322 C CA . SER A 1 180 ? 25.847 -10.512 -54.008 1.00 52.53 180 SER A CA 1
ATOM 1323 C C . SER A 1 180 ? 26.399 -9.976 -52.683 1.00 52.53 180 SER A C 1
ATOM 1325 O O . SER A 1 180 ? 26.635 -8.786 -52.506 1.00 52.53 180 SER A O 1
ATOM 1327 N N . LYS A 1 181 ? 26.653 -10.912 -51.757 1.00 50.00 181 LYS A N 1
ATOM 1328 C CA . LYS A 1 181 ? 27.323 -10.737 -50.450 1.00 50.00 181 LYS A CA 1
ATOM 1329 C C . LYS A 1 181 ? 26.498 -10.177 -49.279 1.00 50.00 181 LYS A C 1
ATOM 1331 O O . LYS A 1 181 ? 27.013 -9.395 -48.485 1.00 50.00 181 LYS A O 1
ATOM 1336 N N . ALA A 1 182 ? 25.305 -10.711 -49.049 1.00 47.53 182 ALA A N 1
ATOM 1337 C CA . ALA A 1 182 ? 24.882 -10.992 -47.675 1.00 47.53 182 ALA A CA 1
ATOM 1338 C C . ALA A 1 182 ? 24.875 -12.521 -47.514 1.00 47.53 182 ALA A C 1
ATOM 1340 O O . ALA A 1 182 ? 24.294 -13.187 -48.371 1.00 47.53 182 ALA A O 1
ATOM 1341 N N . PRO A 1 183 ? 25.548 -13.117 -46.510 1.00 54.06 183 PRO A N 1
ATOM 1342 C CA . PRO A 1 183 ? 25.429 -14.554 -46.289 1.00 54.06 183 PRO A CA 1
ATOM 1343 C C . PRO A 1 183 ? 23.945 -14.856 -46.058 1.00 54.06 183 PRO A C 1
ATOM 1345 O O . PRO A 1 183 ? 23.309 -14.161 -45.262 1.00 54.06 183 PRO A O 1
ATOM 1348 N N . ASP A 1 184 ? 23.392 -15.843 -46.765 1.00 54.66 184 ASP A N 1
ATOM 1349 C CA . ASP A 1 184 ? 21.967 -16.223 -46.745 1.00 54.66 184 ASP A CA 1
ATOM 1350 C C . ASP A 1 184 ? 21.377 -16.346 -45.324 1.00 54.66 184 ASP A C 1
ATOM 1352 O O . ASP A 1 184 ? 20.177 -16.154 -45.108 1.00 54.66 184 ASP A O 1
ATOM 1356 N N . ASP A 1 185 ? 22.229 -16.591 -44.330 1.00 53.50 185 ASP A N 1
ATOM 1357 C CA . ASP A 1 185 ? 21.889 -16.668 -42.912 1.00 53.50 185 ASP A CA 1
ATOM 1358 C C . ASP A 1 185 ? 21.518 -15.315 -42.281 1.00 53.50 185 ASP A C 1
ATOM 1360 O O . ASP A 1 185 ? 20.645 -15.259 -41.418 1.00 53.50 185 ASP A O 1
ATOM 1364 N N . THR A 1 186 ? 22.098 -14.202 -42.741 1.00 53.22 186 THR A N 1
ATOM 1365 C CA . THR A 1 186 ? 21.757 -12.849 -42.253 1.00 53.22 186 THR A CA 1
ATOM 1366 C C . THR A 1 186 ? 20.423 -12.351 -42.801 1.00 53.22 186 THR A C 1
ATOM 1368 O O . THR A 1 186 ? 19.649 -11.748 -42.065 1.00 53.22 186 THR A O 1
ATOM 1371 N N . VAL A 1 187 ? 20.086 -12.663 -44.057 1.00 55.84 187 VAL A N 1
ATOM 1372 C CA . VAL A 1 187 ? 18.772 -12.323 -44.633 1.00 55.84 187 VAL A CA 1
ATOM 1373 C C . VAL A 1 187 ? 17.670 -13.187 -44.014 1.00 55.84 187 VAL A C 1
ATOM 1375 O O . VAL A 1 187 ? 16.580 -12.685 -43.736 1.00 55.84 187 VAL A O 1
ATOM 1378 N N . LYS A 1 188 ? 17.944 -14.470 -43.741 1.00 57.03 188 LYS A N 1
ATOM 1379 C CA . LYS A 1 188 ? 17.034 -15.337 -42.976 1.00 57.03 188 LYS A CA 1
ATOM 1380 C C . LYS A 1 188 ? 16.884 -14.873 -41.524 1.00 57.03 188 LYS A C 1
ATOM 1382 O O . LYS A 1 188 ? 15.760 -14.848 -41.030 1.00 57.03 188 LYS A O 1
ATOM 1387 N N . GLY A 1 189 ? 17.975 -14.456 -40.878 1.00 55.84 189 GLY A N 1
ATOM 1388 C CA . GLY A 1 189 ? 17.976 -13.896 -39.524 1.00 55.84 189 GLY A CA 1
ATOM 1389 C C . GLY A 1 189 ? 17.147 -12.617 -39.420 1.00 55.84 189 GLY A C 1
ATOM 1390 O O . GLY A 1 189 ? 16.225 -12.555 -38.617 1.00 55.84 189 GLY A O 1
ATOM 1391 N N . LEU A 1 190 ? 17.374 -11.653 -40.316 1.00 60.56 190 LEU A N 1
ATOM 1392 C CA . LEU A 1 190 ? 16.622 -10.395 -40.352 1.00 60.56 190 LEU A CA 1
ATOM 1393 C C . LEU A 1 190 ? 15.144 -10.598 -40.714 1.00 60.56 190 LEU A C 1
ATOM 1395 O O . LEU A 1 190 ? 14.280 -9.910 -40.178 1.00 60.56 190 LEU A O 1
ATOM 1399 N N . LYS A 1 191 ? 14.814 -11.560 -41.590 1.00 63.06 191 LYS A N 1
ATOM 1400 C CA . LYS A 1 191 ? 13.412 -11.933 -41.857 1.00 63.06 191 LYS A CA 1
ATOM 1401 C C . LYS A 1 191 ? 12.739 -12.551 -40.632 1.00 63.06 191 LYS A C 1
ATOM 1403 O O . LYS A 1 191 ? 11.563 -12.286 -40.403 1.00 63.06 191 LYS A O 1
ATOM 1408 N N . LYS A 1 192 ? 13.474 -13.350 -39.855 1.00 67.88 192 LYS A N 1
ATOM 1409 C CA . LYS A 1 192 ? 12.975 -13.951 -38.617 1.00 67.88 192 LYS A CA 1
ATOM 1410 C C . LYS A 1 192 ? 12.775 -12.896 -37.528 1.00 67.88 192 LYS A C 1
ATOM 1412 O O . LYS A 1 192 ? 11.697 -12.842 -36.958 1.00 67.88 192 LYS A O 1
ATOM 1417 N N . GLU A 1 193 ? 13.733 -11.991 -37.336 1.00 67.19 193 GLU A N 1
ATOM 1418 C CA . GLU A 1 193 ? 13.602 -10.858 -36.409 1.00 67.19 193 GLU A CA 1
ATOM 1419 C C . GLU A 1 193 ? 12.452 -9.919 -36.792 1.00 67.19 193 GLU A C 1
ATOM 1421 O O . GLU A 1 193 ? 11.747 -9.416 -35.920 1.00 67.19 193 GLU A O 1
ATOM 1426 N N . LEU A 1 194 ? 12.212 -9.706 -38.092 1.00 66.88 194 LEU A N 1
ATOM 1427 C CA . LEU A 1 194 ? 11.079 -8.910 -38.562 1.00 66.88 194 LEU A CA 1
ATOM 1428 C C . LEU A 1 194 ? 9.734 -9.579 -38.238 1.00 66.88 194 LEU A C 1
ATOM 1430 O O . LEU A 1 194 ? 8.791 -8.883 -37.857 1.00 66.88 194 LEU A O 1
ATOM 1434 N N . GLU A 1 195 ? 9.626 -10.903 -38.390 1.00 71.25 195 GLU A N 1
ATOM 1435 C CA . GLU A 1 195 ? 8.404 -11.614 -38.003 1.00 71.25 195 GLU A CA 1
ATOM 1436 C C . GLU A 1 195 ? 8.237 -11.724 -36.490 1.00 71.25 195 GLU A C 1
ATOM 1438 O O . GLU A 1 195 ? 7.144 -11.475 -35.986 1.00 71.25 195 GLU A O 1
ATOM 1443 N N . ASP A 1 196 ? 9.312 -11.957 -35.743 1.00 73.00 196 ASP A N 1
ATOM 1444 C CA . ASP A 1 196 ? 9.272 -11.949 -34.281 1.00 73.00 196 ASP A CA 1
ATOM 1445 C C . ASP A 1 196 ? 8.853 -10.560 -33.759 1.00 73.00 196 ASP A C 1
ATOM 1447 O O . ASP A 1 196 ? 8.004 -10.452 -32.872 1.00 73.00 196 ASP A O 1
ATOM 1451 N N . ALA A 1 197 ? 9.336 -9.476 -34.378 1.00 68.75 197 ALA A N 1
ATOM 1452 C CA . ALA A 1 197 ? 8.927 -8.110 -34.052 1.00 68.75 197 ALA A CA 1
ATOM 1453 C C . ALA A 1 197 ? 7.461 -7.814 -34.412 1.00 68.75 197 ALA A C 1
ATOM 1455 O O . ALA A 1 197 ? 6.788 -7.067 -33.694 1.00 68.75 197 ALA A O 1
ATOM 1456 N N . LYS A 1 198 ? 6.930 -8.386 -35.501 1.00 72.69 198 LYS A N 1
ATOM 1457 C CA . LYS A 1 198 ? 5.499 -8.282 -35.835 1.00 72.69 198 LYS A CA 1
ATOM 1458 C C . LYS A 1 198 ? 4.638 -9.045 -34.835 1.00 72.69 198 LYS A C 1
ATOM 1460 O O . LYS A 1 198 ? 3.650 -8.487 -34.358 1.00 72.69 198 LYS A O 1
ATOM 1465 N N . VAL A 1 199 ? 5.038 -10.260 -34.468 1.00 77.81 199 VAL A N 1
ATOM 1466 C CA . VAL A 1 199 ? 4.347 -11.079 -33.464 1.00 77.81 199 VAL A CA 1
ATOM 1467 C C . VAL A 1 199 ? 4.350 -10.381 -32.101 1.00 77.81 199 VAL A C 1
ATOM 1469 O O . VAL A 1 199 ? 3.305 -10.293 -31.456 1.00 77.81 199 VAL A O 1
ATOM 1472 N N . GLU A 1 200 ? 5.477 -9.811 -31.673 1.00 73.06 200 GLU A N 1
ATOM 1473 C CA . GLU A 1 200 ? 5.550 -9.040 -30.426 1.00 73.06 200 GLU A CA 1
ATOM 1474 C C . GLU A 1 200 ? 4.726 -7.749 -30.490 1.00 73.06 200 GLU A C 1
ATOM 1476 O O . GLU A 1 200 ? 4.041 -7.399 -29.527 1.00 73.06 200 GLU A O 1
ATOM 1481 N N . LYS A 1 201 ? 4.680 -7.070 -31.642 1.00 72.38 201 LYS A N 1
ATOM 1482 C CA . LYS A 1 201 ? 3.800 -5.910 -31.838 1.00 72.38 201 LYS A CA 1
ATOM 1483 C C . LYS A 1 201 ? 2.320 -6.292 -31.746 1.00 72.38 201 LYS A C 1
ATOM 1485 O O . LYS A 1 201 ? 1.541 -5.543 -31.155 1.00 72.38 201 LYS A O 1
ATOM 1490 N N . GLU A 1 202 ? 1.920 -7.439 -32.290 1.00 76.25 202 GLU A N 1
ATOM 1491 C CA . GLU A 1 202 ? 0.551 -7.947 -32.166 1.00 76.25 202 GLU A CA 1
ATOM 1492 C C . GLU A 1 202 ? 0.214 -8.366 -30.732 1.00 76.25 202 GLU A C 1
ATOM 1494 O O . GLU A 1 202 ? -0.871 -8.041 -30.243 1.00 76.25 202 GLU A O 1
ATOM 1499 N N . LYS A 1 203 ? 1.138 -9.017 -30.016 1.00 75.00 203 LYS A N 1
ATOM 1500 C CA . LYS A 1 203 ? 0.965 -9.324 -28.587 1.00 75.00 203 LYS A CA 1
ATOM 1501 C C . LYS A 1 203 ? 0.847 -8.055 -27.750 1.00 75.00 203 LYS A C 1
ATOM 1503 O O . LYS A 1 203 ? -0.059 -7.957 -26.926 1.00 75.00 203 LYS A O 1
ATOM 1508 N N . ALA A 1 204 ? 1.693 -7.057 -27.997 1.00 68.50 204 ALA A N 1
ATOM 1509 C CA . ALA A 1 204 ? 1.624 -5.764 -27.326 1.00 68.50 204 ALA A CA 1
ATOM 1510 C C . ALA A 1 204 ? 0.314 -5.025 -27.647 1.00 68.50 204 ALA A C 1
ATOM 1512 O O . ALA A 1 204 ? -0.283 -4.409 -26.763 1.00 68.50 204 ALA A O 1
ATOM 1513 N N . ALA A 1 205 ? -0.183 -5.115 -28.885 1.00 71.81 205 ALA A N 1
ATOM 1514 C CA . ALA A 1 205 ? -1.479 -4.557 -29.264 1.00 71.81 205 ALA A CA 1
ATOM 1515 C C . ALA A 1 205 ? -2.644 -5.263 -28.547 1.00 71.81 205 ALA A C 1
ATOM 1517 O O . ALA A 1 205 ? -3.534 -4.583 -28.034 1.00 71.81 205 ALA A O 1
ATOM 1518 N N . LYS A 1 206 ? -2.609 -6.599 -28.440 1.00 79.12 206 LYS A N 1
ATOM 1519 C CA . LYS A 1 206 ? -3.594 -7.391 -27.681 1.00 79.12 206 LYS A CA 1
ATOM 1520 C C . LYS A 1 206 ? -3.553 -7.073 -26.186 1.00 79.12 206 LYS A C 1
ATOM 1522 O O . LYS A 1 206 ? -4.597 -6.810 -25.599 1.00 79.12 206 LYS A O 1
ATOM 1527 N N . SER A 1 207 ? -2.361 -7.000 -25.595 1.00 75.06 207 SER A N 1
ATOM 1528 C CA . SER A 1 207 ? -2.171 -6.619 -24.190 1.00 75.06 207 SER A CA 1
ATOM 1529 C C . SER A 1 207 ? -2.680 -5.200 -23.916 1.00 75.06 207 SER A C 1
ATOM 1531 O O . SER A 1 207 ? -3.392 -4.969 -22.944 1.00 75.06 207 SER A O 1
ATOM 1533 N N . LYS A 1 208 ? -2.420 -4.247 -24.818 1.00 75.25 208 LYS A N 1
ATOM 1534 C CA . LYS A 1 208 ? -2.942 -2.879 -24.704 1.00 75.25 208 LYS A CA 1
ATOM 1535 C C . LYS A 1 208 ? -4.467 -2.821 -24.829 1.00 75.25 208 LYS A C 1
ATOM 1537 O O . LYS A 1 208 ? -5.092 -1.989 -24.176 1.00 75.25 208 LYS A O 1
ATOM 1542 N N . ALA A 1 209 ? -5.064 -3.665 -25.670 1.00 80.00 209 ALA A N 1
ATOM 1543 C CA . ALA A 1 209 ? -6.515 -3.775 -25.784 1.00 80.00 209 ALA A CA 1
ATOM 1544 C C . ALA A 1 209 ? -7.138 -4.371 -24.510 1.00 80.00 209 ALA A C 1
ATOM 1546 O O . ALA A 1 209 ? -8.116 -3.820 -24.013 1.00 80.00 209 ALA A O 1
ATOM 1547 N N . GLN A 1 210 ? -6.527 -5.411 -23.934 1.00 79.50 210 GLN A N 1
ATOM 1548 C CA . GLN A 1 210 ? -6.943 -5.988 -22.650 1.00 79.50 210 GLN A CA 1
ATOM 1549 C C . GLN A 1 210 ? -6.833 -4.976 -21.507 1.00 79.50 210 GLN A C 1
ATOM 1551 O O . GLN A 1 210 ? -7.815 -4.739 -2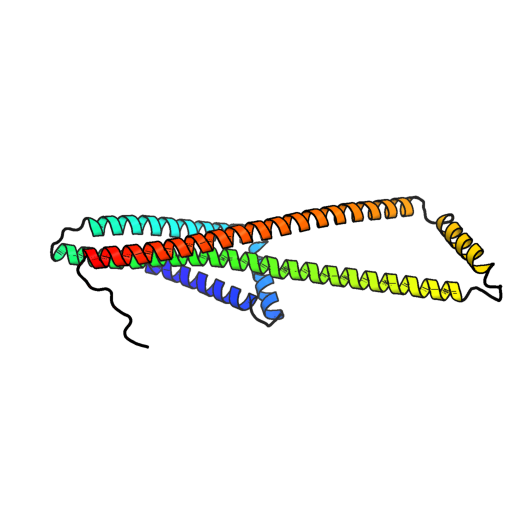0.815 1.00 79.50 210 GLN A O 1
ATOM 1556 N N . ALA A 1 211 ? -5.701 -4.278 -21.384 1.00 74.44 211 ALA A N 1
ATOM 1557 C CA . ALA A 1 211 ? -5.523 -3.246 -20.364 1.00 74.44 211 ALA A CA 1
ATOM 1558 C C . ALA A 1 211 ? -6.548 -2.102 -20.500 1.00 74.44 211 ALA A C 1
ATOM 1560 O O . ALA A 1 211 ? -7.005 -1.545 -19.506 1.00 74.44 211 ALA A O 1
ATOM 1561 N N . ARG A 1 212 ? -6.948 -1.742 -21.730 1.00 79.94 212 ARG A N 1
ATOM 1562 C CA . ARG A 1 212 ? -8.025 -0.761 -21.954 1.00 79.94 212 ARG A CA 1
ATOM 1563 C C . ARG A 1 212 ? -9.385 -1.289 -21.507 1.00 79.94 212 ARG A C 1
ATOM 1565 O O . ARG A 1 212 ? -10.106 -0.548 -20.848 1.00 79.94 212 ARG A O 1
ATOM 1572 N N . ALA A 1 213 ? -9.701 -2.543 -21.825 1.00 81.94 213 ALA A N 1
ATOM 1573 C CA . ALA A 1 213 ? -10.940 -3.183 -21.395 1.00 81.94 213 ALA A CA 1
ATOM 1574 C C . ALA A 1 213 ? -11.021 -3.294 -19.862 1.00 81.94 213 ALA A C 1
ATOM 1576 O O . ALA A 1 213 ? -12.059 -2.996 -19.282 1.00 81.94 213 ALA A O 1
ATOM 1577 N N . GLU A 1 214 ? -9.916 -3.630 -19.192 1.00 80.62 214 GLU A N 1
ATOM 1578 C CA . GLU A 1 214 ? -9.835 -3.678 -17.727 1.00 80.62 214 GLU A CA 1
ATOM 1579 C C . GLU A 1 214 ? -10.025 -2.296 -17.090 1.00 80.62 214 GLU A C 1
ATOM 1581 O O . GLU A 1 214 ? -10.773 -2.157 -16.125 1.00 80.62 214 GLU A O 1
ATOM 1586 N N . VAL A 1 215 ? -9.415 -1.246 -17.650 1.00 80.06 215 VAL A N 1
ATOM 1587 C CA . VAL A 1 215 ? -9.615 0.134 -17.172 1.00 80.06 215 VAL A CA 1
ATOM 1588 C C . VAL A 1 215 ? -11.069 0.581 -17.342 1.00 80.06 215 VAL A C 1
ATOM 1590 O O . VAL A 1 215 ? -11.608 1.293 -16.492 1.00 80.06 215 VAL A O 1
ATOM 1593 N N . GLU A 1 216 ? -11.720 0.181 -18.430 1.00 81.75 216 GLU A N 1
ATOM 1594 C CA . GLU A 1 216 ? -13.121 0.505 -18.692 1.00 81.75 216 GLU A CA 1
ATOM 1595 C C . GLU A 1 216 ? -14.070 -0.274 -17.766 1.00 81.75 216 GLU A C 1
ATOM 1597 O O . GLU A 1 216 ? -14.995 0.315 -17.199 1.00 81.75 216 GLU A O 1
ATOM 1602 N N . ALA A 1 217 ? -13.767 -1.548 -17.497 1.00 83.81 217 ALA A N 1
ATOM 1603 C CA . ALA A 1 217 ? -14.458 -2.359 -16.500 1.00 83.81 217 ALA A CA 1
ATOM 1604 C C . ALA A 1 217 ? -14.316 -1.763 -15.090 1.00 83.81 217 ALA A C 1
ATOM 1606 O O . ALA A 1 217 ? -15.324 -1.545 -14.418 1.00 83.81 217 ALA A O 1
ATOM 1607 N N . MET A 1 218 ? -13.103 -1.386 -14.678 1.00 78.12 218 MET A N 1
ATOM 1608 C CA . MET A 1 218 ? -12.857 -0.721 -13.393 1.00 78.12 218 MET A CA 1
ATOM 1609 C C . MET A 1 218 ? -13.622 0.601 -13.289 1.00 78.12 218 MET A C 1
ATOM 1611 O O . MET A 1 218 ? -14.265 0.857 -12.277 1.00 78.12 218 MET A O 1
ATOM 1615 N N . ARG A 1 219 ? -13.649 1.419 -14.352 1.00 82.75 219 ARG A N 1
ATOM 1616 C CA . ARG A 1 219 ? -14.461 2.650 -14.383 1.00 82.75 219 ARG A CA 1
ATOM 1617 C C . ARG A 1 219 ? -15.951 2.376 -14.207 1.00 82.75 219 ARG A C 1
ATOM 1619 O O . ARG A 1 219 ? -16.622 3.154 -13.532 1.00 82.75 219 ARG A O 1
ATOM 1626 N N . SER A 1 220 ? -16.473 1.312 -14.817 1.00 83.19 220 SER A N 1
ATOM 1627 C CA . SER A 1 220 ? -17.878 0.927 -14.649 1.00 83.19 220 SER A CA 1
ATOM 1628 C C . SER A 1 220 ? -18.173 0.496 -13.209 1.00 83.19 220 SER A C 1
ATOM 1630 O O . SER A 1 220 ? -19.146 0.962 -12.622 1.00 83.19 220 SER A O 1
ATOM 1632 N N . GLN A 1 221 ? -17.273 -0.278 -12.595 1.00 84.25 221 GLN A N 1
ATOM 1633 C CA . GLN A 1 221 ? -17.378 -0.675 -11.193 1.00 84.25 221 GLN A CA 1
ATOM 1634 C C . GLN A 1 221 ? -17.329 0.540 -10.265 1.00 84.25 221 GLN A C 1
ATOM 1636 O O . GLN A 1 221 ? -18.175 0.658 -9.387 1.00 84.25 221 GLN A O 1
ATOM 1641 N N . THR A 1 222 ? -16.416 1.491 -10.494 1.00 79.38 222 THR A N 1
ATOM 1642 C CA . THR A 1 222 ? -16.337 2.726 -9.697 1.00 79.38 222 THR A CA 1
ATOM 1643 C C . THR A 1 222 ? -17.612 3.564 -9.806 1.00 79.38 222 THR A C 1
ATOM 1645 O O . THR A 1 222 ? -18.071 4.102 -8.804 1.00 79.38 222 THR A O 1
ATOM 1648 N N . LYS A 1 223 ? -18.213 3.664 -10.999 1.00 84.50 223 LYS A N 1
ATOM 1649 C CA . LYS A 1 223 ? -19.490 4.373 -11.182 1.00 84.50 223 LYS A CA 1
ATOM 1650 C C . LYS A 1 223 ? -20.643 3.680 -10.458 1.00 84.50 223 LYS A C 1
ATOM 1652 O O . LYS A 1 223 ? -21.443 4.361 -9.825 1.00 84.50 223 LYS A O 1
ATOM 1657 N N . ASN A 1 224 ? -20.704 2.351 -10.516 1.00 86.31 224 ASN A N 1
ATOM 1658 C CA . ASN A 1 224 ? -21.725 1.583 -9.806 1.00 86.31 224 ASN A CA 1
ATOM 1659 C C . ASN A 1 224 ? -21.572 1.738 -8.286 1.00 86.31 224 ASN A C 1
ATOM 1661 O O . ASN A 1 224 ? -22.544 2.064 -7.613 1.00 86.31 224 ASN A O 1
ATOM 1665 N N . LEU A 1 225 ? -20.347 1.630 -7.762 1.00 82.56 225 LEU A N 1
ATOM 1666 C CA . LEU A 1 225 ? -20.036 1.877 -6.349 1.00 82.56 225 LEU A CA 1
ATOM 1667 C C . LEU A 1 225 ? -20.406 3.298 -5.906 1.00 82.56 225 LEU A C 1
ATOM 1669 O O . LEU A 1 225 ? -20.983 3.467 -4.837 1.00 82.56 225 LEU A O 1
ATOM 1673 N N . ALA A 1 226 ? -20.129 4.315 -6.727 1.00 81.12 226 ALA A N 1
ATOM 1674 C CA . ALA A 1 226 ? -20.549 5.686 -6.435 1.00 81.12 226 ALA A CA 1
ATOM 1675 C C . ALA A 1 226 ? -22.082 5.805 -6.356 1.00 81.12 226 ALA A C 1
ATOM 1677 O O . ALA A 1 226 ? -22.602 6.417 -5.429 1.00 81.12 226 ALA A O 1
ATOM 1678 N N . SER A 1 227 ? -22.812 5.153 -7.268 1.00 84.62 227 SER A N 1
ATOM 1679 C CA . SER A 1 227 ? -24.280 5.156 -7.241 1.00 84.62 227 SER A CA 1
ATOM 1680 C C . SER A 1 227 ? -24.870 4.407 -6.040 1.00 84.62 227 SER A C 1
ATOM 1682 O O . SER A 1 227 ? -25.881 4.836 -5.484 1.00 84.62 227 SER A O 1
ATOM 1684 N N . GLU A 1 228 ? -24.235 3.316 -5.599 1.00 86.25 228 GLU A N 1
ATOM 1685 C CA . GLU A 1 228 ? -24.632 2.608 -4.377 1.00 86.25 228 GLU A CA 1
ATOM 1686 C C . GLU A 1 228 ? -24.356 3.450 -3.133 1.00 86.25 228 GLU A C 1
ATOM 1688 O O . GLU A 1 228 ? -25.183 3.487 -2.223 1.00 86.25 228 GLU A O 1
ATOM 1693 N N . TYR A 1 229 ? -23.239 4.176 -3.114 1.00 84.06 229 TYR A N 1
ATOM 1694 C CA . TYR A 1 229 ? -22.907 5.096 -2.034 1.00 84.06 229 TYR A CA 1
ATOM 1695 C C . TYR A 1 229 ? -23.931 6.235 -1.919 1.00 84.06 229 TYR A C 1
ATOM 1697 O O . TYR A 1 229 ? -24.434 6.498 -0.826 1.00 84.06 229 TYR A O 1
ATOM 1705 N N . ASP A 1 230 ? -24.317 6.850 -3.040 1.00 86.81 230 ASP A N 1
ATOM 1706 C CA . ASP A 1 230 ? -25.350 7.894 -3.070 1.00 86.81 230 ASP A CA 1
ATOM 1707 C C . ASP A 1 230 ? -26.718 7.359 -2.616 1.00 86.81 230 ASP A C 1
ATOM 1709 O O . ASP A 1 230 ? -27.438 8.017 -1.857 1.00 86.81 230 ASP A O 1
ATOM 1713 N N . ARG A 1 231 ? -27.069 6.132 -3.025 1.00 91.38 231 ARG A N 1
ATOM 1714 C CA . ARG A 1 231 ? -28.294 5.456 -2.575 1.00 91.38 231 ARG A CA 1
ATOM 1715 C C . ARG A 1 231 ? -28.281 5.214 -1.065 1.00 91.38 231 ARG A C 1
ATOM 1717 O O . ARG A 1 231 ? -29.270 5.519 -0.402 1.00 91.38 231 ARG A O 1
ATOM 1724 N N . LEU A 1 232 ? -27.179 4.698 -0.522 1.00 86.50 232 LEU A N 1
ATOM 1725 C CA . LEU A 1 232 ? -27.025 4.449 0.913 1.00 86.50 232 LEU A CA 1
ATOM 1726 C C . LEU A 1 232 ? -27.052 5.750 1.722 1.00 86.50 232 LEU A C 1
ATOM 1728 O O . LEU A 1 232 ? -27.635 5.781 2.802 1.00 86.50 232 LEU A O 1
ATOM 1732 N N . LEU A 1 233 ? -26.493 6.843 1.199 1.00 87.38 233 LEU A N 1
ATOM 1733 C CA . LEU A 1 233 ? -26.601 8.172 1.807 1.00 87.38 233 LEU A CA 1
ATOM 1734 C C . LEU A 1 233 ? -28.051 8.663 1.874 1.00 87.38 233 LEU A C 1
ATOM 1736 O O . LEU A 1 233 ? -28.474 9.210 2.899 1.00 87.38 233 LEU A O 1
ATOM 1740 N N . ALA A 1 234 ? -28.823 8.462 0.804 1.00 87.56 234 ALA A N 1
ATOM 1741 C CA . ALA A 1 234 ? -30.238 8.815 0.769 1.00 87.56 234 ALA A CA 1
ATOM 1742 C C . ALA A 1 234 ? -31.061 7.968 1.755 1.00 87.56 234 ALA A C 1
ATOM 1744 O O . ALA A 1 234 ? -31.912 8.499 2.471 1.00 87.56 234 ALA A O 1
ATOM 1745 N N . GLU A 1 235 ? -30.774 6.668 1.837 1.00 89.00 235 GLU A N 1
ATOM 1746 C CA . GLU A 1 235 ? -31.425 5.744 2.767 1.00 89.00 235 GLU A CA 1
ATOM 1747 C C . GLU A 1 235 ? -31.076 6.062 4.227 1.00 89.00 235 GLU A C 1
ATOM 1749 O O . GLU A 1 235 ? -31.965 6.144 5.070 1.00 89.00 235 GLU A O 1
ATOM 1754 N N . ASN A 1 236 ? -29.812 6.373 4.519 1.00 84.56 236 ASN A N 1
ATOM 1755 C CA . ASN A 1 236 ? -29.376 6.810 5.843 1.00 84.56 236 ASN A CA 1
ATOM 1756 C C . ASN A 1 236 ? -30.049 8.136 6.243 1.00 84.56 236 ASN A C 1
ATOM 1758 O O . ASN A 1 236 ? -30.606 8.255 7.330 1.00 84.56 236 ASN A O 1
ATOM 1762 N N . SER A 1 237 ? -30.121 9.103 5.322 1.00 85.38 237 SER A N 1
ATOM 1763 C CA . SER A 1 237 ? -30.833 10.370 5.547 1.00 85.38 237 SER A CA 1
ATOM 1764 C C . SER A 1 237 ? -32.324 10.166 5.830 1.00 85.38 237 SER A C 1
ATOM 1766 O O . SER A 1 237 ? -32.908 10.889 6.639 1.00 85.38 237 SER A O 1
ATOM 1768 N N . ARG A 1 238 ? -32.955 9.183 5.177 1.00 89.69 238 ARG A N 1
ATOM 1769 C CA . ARG A 1 238 ? -34.347 8.805 5.431 1.00 89.69 238 ARG A CA 1
ATOM 1770 C C . ARG A 1 238 ? -34.509 8.156 6.807 1.00 89.69 238 ARG A C 1
ATOM 1772 O O . ARG A 1 238 ? -35.387 8.572 7.555 1.00 89.69 238 ARG A O 1
ATOM 1779 N N . LEU A 1 239 ? -33.651 7.200 7.157 1.00 85.50 239 LEU A N 1
ATOM 1780 C CA . LEU A 1 239 ? -33.680 6.529 8.460 1.00 85.50 239 LEU A CA 1
ATOM 1781 C C . LEU A 1 239 ? -33.438 7.509 9.613 1.00 85.50 239 LEU A C 1
ATOM 1783 O O . LEU A 1 239 ? -34.101 7.416 10.640 1.00 85.50 239 LEU A O 1
ATOM 1787 N N . ILE A 1 240 ? -32.556 8.498 9.440 1.00 83.00 240 ILE A N 1
ATOM 1788 C CA . ILE A 1 240 ? -32.353 9.574 10.423 1.00 83.00 240 ILE A CA 1
ATOM 1789 C C . ILE A 1 240 ? -33.653 10.358 10.656 1.00 83.00 240 ILE A C 1
ATOM 1791 O O . ILE A 1 240 ? -33.977 10.668 11.803 1.00 83.00 240 ILE A O 1
ATOM 1795 N N . LYS A 1 241 ? -34.413 10.661 9.593 1.00 83.06 241 LYS A N 1
ATOM 1796 C CA . LYS A 1 241 ? -35.716 11.335 9.712 1.00 83.06 241 LYS A CA 1
ATOM 1797 C C . LYS A 1 241 ? -36.753 10.455 10.411 1.00 83.06 241 LYS A C 1
ATOM 1799 O O . LYS A 1 241 ? -37.382 10.929 11.349 1.00 83.06 241 LYS A O 1
ATOM 1804 N N . GLU A 1 242 ? -36.872 9.185 10.023 1.00 84.12 242 GLU A N 1
ATOM 1805 C CA . GLU A 1 242 ? -37.794 8.233 10.666 1.00 84.12 242 GLU A CA 1
ATOM 1806 C C . GLU A 1 242 ? -37.460 8.051 12.163 1.00 84.12 242 GLU A C 1
ATOM 1808 O O . GLU A 1 242 ? -38.350 8.057 13.010 1.00 84.12 242 GLU A O 1
ATOM 1813 N N . ILE A 1 243 ? -36.174 7.982 12.529 1.00 79.81 243 ILE A N 1
ATOM 1814 C CA . ILE A 1 243 ? -35.738 7.918 13.934 1.00 79.81 243 ILE A CA 1
ATOM 1815 C C . ILE A 1 243 ? -36.076 9.213 14.686 1.00 79.81 243 ILE A C 1
ATOM 1817 O O . ILE A 1 243 ? -36.486 9.146 15.845 1.00 79.81 243 ILE A O 1
ATOM 1821 N N . ALA A 1 244 ? -35.905 10.382 14.063 1.00 76.81 244 ALA A N 1
ATOM 1822 C CA . ALA A 1 244 ? -36.243 11.669 14.674 1.00 76.81 244 ALA A CA 1
ATOM 1823 C C . ALA A 1 244 ? -37.755 11.800 14.937 1.00 76.81 244 ALA A C 1
ATOM 1825 O O . ALA A 1 244 ? -38.149 12.242 16.017 1.00 76.81 244 ALA A O 1
ATOM 1826 N N . GLU A 1 245 ? -38.587 11.342 13.995 1.00 79.81 245 GLU A N 1
ATOM 1827 C CA . GLU A 1 245 ? -40.047 11.283 14.132 1.00 79.81 245 GLU A CA 1
ATOM 1828 C C . GLU A 1 245 ? -40.476 10.337 15.264 1.00 79.81 245 GLU A C 1
ATOM 1830 O O . GLU A 1 245 ? -41.281 10.722 16.112 1.00 79.81 245 GLU A O 1
ATOM 1835 N N . ILE A 1 246 ? -39.885 9.139 15.349 1.00 75.75 246 ILE A N 1
ATOM 1836 C CA . ILE A 1 246 ? -40.181 8.162 16.414 1.00 75.75 246 ILE A CA 1
ATOM 1837 C C . ILE A 1 246 ? -39.717 8.661 17.791 1.00 75.75 246 ILE A C 1
ATOM 1839 O O . ILE A 1 246 ? -40.376 8.408 18.799 1.00 75.75 246 ILE A O 1
ATOM 1843 N N . ARG A 1 247 ? -38.586 9.374 17.861 1.00 77.75 247 ARG A N 1
ATOM 1844 C CA . ARG A 1 247 ? -38.034 9.901 19.121 1.00 77.75 247 ARG A CA 1
ATOM 1845 C C . ARG A 1 247 ? -38.672 11.217 19.577 1.00 77.75 247 ARG A C 1
ATOM 1847 O O . ARG A 1 247 ? -38.320 11.697 20.652 1.00 77.75 247 ARG A O 1
ATOM 1854 N N . GLY A 1 248 ? -39.587 11.805 18.801 1.00 62.38 248 GLY A N 1
ATOM 1855 C CA . GLY A 1 248 ? -40.261 13.060 19.156 1.00 62.38 248 GLY A CA 1
ATOM 1856 C C . GLY A 1 248 ? -39.326 14.275 19.240 1.00 62.38 248 GLY A C 1
ATOM 1857 O O . GLY A 1 248 ? -39.698 15.306 19.798 1.00 62.38 248 GLY A O 1
ATOM 1858 N N . THR A 1 249 ? -38.107 14.171 18.704 1.00 59.56 249 THR A N 1
ATOM 1859 C CA . THR A 1 249 ? -37.127 15.262 18.654 1.00 59.56 249 THR A CA 1
ATOM 1860 C C . THR A 1 249 ? -37.142 15.890 17.261 1.00 59.56 249 THR A C 1
ATOM 1862 O O . THR A 1 249 ? -36.815 15.188 16.302 1.00 59.56 249 THR A O 1
ATOM 1865 N N . PRO A 1 250 ? -37.491 17.182 17.105 1.00 53.91 250 PRO A N 1
ATOM 1866 C CA . PRO A 1 250 ? -37.509 17.813 15.791 1.00 53.91 250 PRO A CA 1
ATOM 1867 C C . PRO A 1 250 ? -36.094 17.832 15.184 1.00 53.91 250 PRO A C 1
ATOM 1869 O O . PRO A 1 250 ? -35.120 18.024 15.921 1.00 53.91 250 PRO A O 1
ATOM 1872 N N . PRO A 1 251 ? -35.951 17.631 13.859 1.00 51.84 251 PRO A N 1
ATOM 1873 C CA . PRO A 1 251 ? -34.648 17.634 13.208 1.00 51.84 251 PRO A CA 1
ATOM 1874 C C . PRO A 1 251 ? -33.982 18.997 13.404 1.00 51.84 251 PRO A C 1
ATOM 1876 O O . PRO A 1 251 ? -34.599 20.037 13.174 1.00 51.84 251 PRO A O 1
ATOM 1879 N N . ALA A 1 252 ? -32.728 18.977 13.861 1.00 56.09 252 ALA A N 1
ATOM 1880 C CA . ALA A 1 252 ? -31.912 20.166 14.049 1.00 56.09 252 ALA A CA 1
ATOM 1881 C C . ALA A 1 252 ? -31.718 20.861 12.698 1.00 56.09 252 ALA A C 1
ATOM 1883 O O . ALA A 1 252 ? -30.866 20.486 11.891 1.00 56.09 252 ALA A O 1
ATOM 1884 N N . ASP A 1 253 ? -32.564 21.854 12.450 1.00 51.56 253 ASP A N 1
ATOM 1885 C CA . ASP A 1 253 ? -32.455 22.725 11.300 1.00 51.56 253 ASP A CA 1
ATOM 1886 C C . ASP A 1 253 ? -31.124 23.473 11.376 1.00 51.56 253 ASP A C 1
ATOM 1888 O O . ASP A 1 253 ? -30.704 23.939 12.443 1.00 51.56 253 ASP A O 1
ATOM 1892 N N . LYS A 1 254 ? -30.445 23.554 10.232 1.00 53.94 254 LYS A N 1
ATOM 1893 C CA . LYS A 1 254 ? -29.143 24.202 10.077 1.00 53.94 254 LYS A CA 1
ATOM 1894 C C . LYS A 1 254 ? -29.205 25.638 10.604 1.00 53.94 254 LYS A C 1
ATOM 1896 O O . LYS A 1 254 ? -29.650 26.548 9.908 1.00 53.94 254 LYS A O 1
ATOM 1901 N N . LYS A 1 255 ? -28.689 25.860 11.811 1.00 41.88 255 LYS A N 1
ATOM 1902 C CA . LYS A 1 255 ? -28.266 27.178 12.280 1.00 41.88 255 LYS A CA 1
ATOM 1903 C C . LYS A 1 255 ? -26.747 27.240 12.279 1.00 41.88 255 LYS A C 1
ATOM 1905 O O . LYS A 1 255 ? -26.108 26.601 13.105 1.00 41.88 255 LYS A O 1
ATOM 1910 N N . GLY A 1 256 ? -26.221 28.098 11.409 1.00 44.75 256 GLY A N 1
ATOM 1911 C CA . GLY A 1 256 ? -24.966 28.804 11.654 1.00 44.75 256 GLY A CA 1
ATOM 1912 C C . GLY A 1 256 ? -23.808 28.450 10.728 1.00 44.75 256 GLY A C 1
ATOM 1913 O O . GLY A 1 256 ? -23.099 27.495 11.009 1.00 44.75 256 GLY A O 1
ATOM 1914 N N . GLN A 1 257 ? -23.606 29.345 9.750 1.00 33.75 257 GLN A N 1
ATOM 1915 C CA . GLN A 1 257 ? -22.367 29.672 9.018 1.00 33.75 257 GLN A CA 1
ATOM 1916 C C . GLN A 1 257 ? -21.837 28.675 7.982 1.00 33.75 257 GLN A C 1
ATOM 1918 O O . GLN A 1 257 ? -21.538 27.512 8.315 1.00 33.75 257 GLN A O 1
#

Radius of gyration: 34.33 Å; chains: 1; bounding box: 70×46×108 Å